Protein AF-A0A843BVT4-F1 (afdb_monomer)

Mean predicted aligned error: 7.79 Å

Foldseek 3Di:
DDDPDDPQKKKKKKFKFQFAQLAFFDWAWFDDPPWIKIKGKDKFFFDPPDPPPPPLDDDDQLRLRQPGIIIIIMIIGRDDDDQPDFADDPDPPDGGQGVVLVVSLVRQQLLSLLSCLLVVSLQHDRDDSVRRQFMFMFMDNPPDTHGDDGRDPPPVPPRPTPRPPPTSDDPPVSVVSSRCCRVVVDDGDQLSNLLSPLVNCLVVVVLLSNLLSLLVSLLVLVLLLLQLLCVVVVNDPVVSVVCSVVCDLLHPVPVVQCVSQVVHDDDDPVLVVLSNVSVVVNCCCVPVVDDDDDSVSSVVSSVSSVVSSVVSVVNNVVSVVD

Sequence (322 aa):
MSLIIPNNCHTVFIFNLPFPIPVPDGIYEVKIGIKIAKIAIKRIQRNKTGNIQSNNNFQIKFDKYGKSSYSSVNVRLPWIVNFEEKGRIIQSNTQPNNKAKEQVLRFLNRFIETSRYVTEEFWVEPARYQDLVSYKAFYYDGKNKYPTKLSEIDSKSNEIGIKIDHPFKLSDEKLSQLNNSLKNEIELDPSKIFLMNSKNACLQEDFRLAIIQSVIALEIILYQFIKCQGEKLKIPAKTLNSSIKEIGLTGNILPLLKMLTIDQEQIDIEIIRDCKGAIKIRNKIIHQGFRDIHSTDTENRIIAIEQMINYLMRFILNTQKV

Solvent-accessible surface area (backbone atoms only — not comparable to full-atom values): 18183 Å² total; per-residue (Å²): 135,85,82,87,73,65,94,72,31,22,26,37,39,36,37,51,41,62,27,51,68,89,52,52,65,46,76,44,55,39,37,58,90,94,45,61,33,40,39,35,42,38,70,35,31,50,54,69,90,59,96,62,82,69,66,95,76,80,74,66,82,77,43,61,74,22,80,51,27,22,21,40,38,38,42,37,34,77,48,77,66,58,76,83,40,74,37,63,63,91,47,99,90,48,80,54,39,49,33,44,58,54,53,52,41,55,55,50,28,54,48,48,54,47,41,30,67,63,66,64,50,41,60,67,71,69,73,50,78,77,53,60,62,41,38,44,35,28,38,34,61,87,86,55,77,46,82,74,46,77,40,71,66,81,68,81,67,80,71,67,45,53,81,56,89,71,72,48,82,68,55,72,67,50,50,50,50,42,50,50,35,29,57,66,54,55,85,73,63,63,37,62,50,26,41,29,49,12,53,30,25,45,76,68,68,36,46,67,57,13,42,43,28,30,44,51,17,43,51,52,49,51,51,51,34,52,50,54,54,35,51,78,70,67,50,56,67,69,58,52,55,49,50,58,64,70,47,43,86,86,37,70,57,64,64,53,49,51,67,79,39,70,95,48,90,76,78,59,67,65,40,52,49,36,37,49,50,39,47,54,47,36,50,36,34,74,78,66,66,54,75,95,67,60,66,68,62,44,53,53,27,48,51,26,34,51,52,49,44,58,57,46,45,56,63,48,58,64,58,79,78,113

Structure (mmCIF, N/CA/C/O backbone):
data_AF-A0A843BVT4-F1
#
_entry.id   AF-A0A843BVT4-F1
#
loop_
_atom_site.group_PDB
_atom_site.id
_atom_site.type_symbol
_atom_site.label_atom_id
_atom_site.label_alt_id
_atom_site.label_comp_id
_atom_site.label_asym_id
_atom_site.label_entity_id
_atom_site.label_seq_id
_atom_site.pdbx_PDB_ins_code
_atom_site.Cartn_x
_atom_site.Cartn_y
_atom_site.Cartn_z
_atom_site.occupancy
_atom_site.B_iso_or_equiv
_atom_site.auth_seq_id
_atom_site.auth_comp_id
_atom_site.auth_asym_id
_atom_site.auth_atom_id
_atom_site.pdbx_PDB_model_num
ATOM 1 N N . MET A 1 1 ? 8.307 5.027 -41.879 1.00 46.97 1 MET A N 1
ATOM 2 C CA . MET A 1 1 ? 8.494 3.563 -41.980 1.00 46.97 1 MET A CA 1
ATOM 3 C C . MET A 1 1 ? 7.697 2.900 -40.873 1.00 46.97 1 MET A C 1
ATOM 5 O O . MET A 1 1 ? 7.971 3.162 -39.710 1.00 46.97 1 MET A O 1
ATOM 9 N N . SER A 1 2 ? 6.688 2.105 -41.212 1.00 53.69 2 SER A N 1
ATOM 10 C CA . SER A 1 2 ? 5.968 1.260 -40.255 1.00 53.69 2 SER A CA 1
ATOM 11 C C . SER A 1 2 ? 6.837 0.049 -39.906 1.00 53.69 2 SER A C 1
ATOM 13 O O . SER A 1 2 ? 7.138 -0.761 -40.781 1.00 53.69 2 SER A O 1
ATOM 15 N N . LEU A 1 3 ? 7.273 -0.057 -38.649 1.00 62.50 3 LEU A N 1
ATOM 16 C CA . LEU A 1 3 ? 7.949 -1.250 -38.136 1.00 62.50 3 LEU A CA 1
ATOM 17 C C . LEU A 1 3 ? 6.972 -2.432 -38.196 1.00 62.50 3 LEU A C 1
ATOM 19 O O . LEU A 1 3 ? 5.935 -2.410 -37.535 1.00 62.50 3 LEU A O 1
ATOM 23 N N . ILE A 1 4 ? 7.294 -3.451 -38.994 1.00 70.31 4 ILE A N 1
ATOM 24 C CA . ILE A 1 4 ? 6.569 -4.725 -38.989 1.00 70.31 4 ILE A CA 1
ATOM 25 C C . ILE A 1 4 ? 7.030 -5.485 -37.744 1.00 70.31 4 ILE A C 1
ATOM 27 O O . ILE A 1 4 ? 8.177 -5.923 -37.672 1.00 70.31 4 ILE A O 1
ATOM 31 N N . ILE A 1 5 ? 6.156 -5.591 -36.743 1.00 70.69 5 ILE A N 1
ATOM 32 C CA . ILE A 1 5 ? 6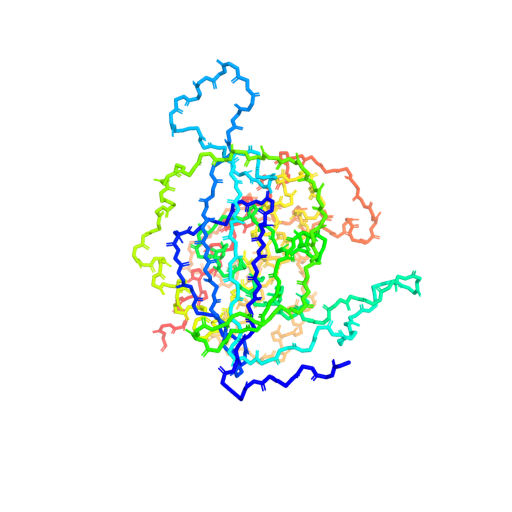.449 -6.279 -35.482 1.00 70.69 5 ILE A CA 1
ATOM 33 C C . ILE A 1 5 ? 5.908 -7.715 -35.578 1.00 70.69 5 ILE A C 1
ATOM 35 O O . ILE A 1 5 ? 4.723 -7.882 -35.866 1.00 70.69 5 ILE A O 1
ATOM 39 N N . PRO A 1 6 ? 6.730 -8.753 -35.339 1.00 75.12 6 PRO A N 1
ATOM 40 C CA . PRO A 1 6 ? 6.269 -10.140 -35.304 1.00 75.12 6 PRO A CA 1
ATOM 41 C C . PRO A 1 6 ? 5.139 -10.388 -34.287 1.00 75.12 6 PRO A C 1
ATOM 43 O O . PRO A 1 6 ? 5.142 -9.833 -33.188 1.00 75.12 6 PRO A O 1
ATOM 46 N N . ASN A 1 7 ? 4.222 -11.310 -34.603 1.00 71.75 7 ASN A N 1
ATOM 47 C CA . ASN A 1 7 ? 3.055 -11.629 -33.760 1.00 71.75 7 ASN A CA 1
ATOM 48 C C . ASN A 1 7 ? 3.403 -12.188 -32.361 1.00 71.75 7 ASN A C 1
ATOM 50 O O . ASN A 1 7 ? 2.568 -12.128 -31.465 1.00 71.75 7 ASN A O 1
ATOM 54 N N . ASN A 1 8 ? 4.628 -12.688 -32.151 1.00 83.00 8 ASN A N 1
ATOM 55 C CA . ASN A 1 8 ? 5.094 -13.246 -30.870 1.00 83.00 8 ASN A CA 1
ATOM 56 C C . ASN A 1 8 ? 5.937 -12.259 -30.040 1.00 83.00 8 ASN A C 1
ATOM 58 O O . ASN A 1 8 ? 6.649 -12.661 -29.115 1.00 83.00 8 ASN A O 1
ATOM 62 N N . CYS A 1 9 ? 5.901 -10.968 -30.371 1.00 88.69 9 CYS A N 1
ATOM 63 C CA . CYS A 1 9 ? 6.634 -9.962 -29.619 1.00 88.69 9 CYS A CA 1
ATOM 64 C C . CYS A 1 9 ? 5.956 -9.598 -28.297 1.00 88.69 9 CYS A C 1
ATOM 66 O O . CYS A 1 9 ? 4.740 -9.450 -28.200 1.00 88.69 9 CYS A O 1
ATOM 68 N N . HIS A 1 10 ? 6.785 -9.339 -27.291 1.00 92.56 10 HIS A N 1
ATOM 69 C CA . HIS A 1 10 ? 6.376 -8.747 -26.027 1.00 92.56 10 HIS A CA 1
ATOM 70 C C . HIS A 1 10 ? 7.102 -7.423 -25.791 1.00 92.56 10 HIS A C 1
ATOM 72 O O . HIS A 1 10 ? 8.187 -7.181 -26.325 1.00 92.56 10 HIS A O 1
ATOM 78 N N . THR A 1 11 ? 6.496 -6.544 -25.000 1.00 94.44 11 THR A N 1
ATOM 79 C CA . THR A 1 11 ? 7.058 -5.224 -24.701 1.00 94.44 11 THR A CA 1
ATOM 80 C C . THR A 1 11 ? 7.932 -5.301 -23.458 1.00 94.44 11 THR A C 1
ATOM 82 O O . THR A 1 11 ? 7.514 -5.850 -22.439 1.00 94.44 11 THR A O 1
ATOM 85 N N . VAL A 1 12 ? 9.134 -4.732 -23.519 1.00 94.75 12 VAL A N 1
ATOM 86 C CA . VAL A 1 12 ? 10.082 -4.707 -22.402 1.00 94.75 12 VAL A CA 1
ATOM 87 C C . VAL A 1 12 ? 10.401 -3.267 -22.029 1.00 94.75 12 VAL A C 1
ATOM 89 O O . VAL A 1 12 ? 10.718 -2.461 -22.899 1.00 94.75 12 VAL A O 1
ATOM 92 N N . PHE A 1 13 ? 10.352 -2.966 -20.732 1.00 95.00 13 PHE A N 1
ATOM 93 C CA . PHE A 1 13 ? 10.800 -1.707 -20.143 1.00 95.00 13 PHE A CA 1
ATOM 94 C C . PHE A 1 13 ? 11.920 -1.971 -19.150 1.00 95.00 13 PHE A C 1
ATOM 96 O O . PHE A 1 13 ? 11.792 -2.844 -18.296 1.00 95.00 13 PHE A O 1
ATOM 103 N N . ILE A 1 14 ? 12.996 -1.197 -19.242 1.00 94.62 14 ILE A N 1
ATOM 104 C CA . ILE A 1 14 ? 14.124 -1.245 -18.313 1.00 94.62 14 ILE A CA 1
ATOM 105 C C . ILE A 1 14 ? 14.366 0.161 -17.783 1.00 94.62 14 ILE A C 1
ATOM 107 O O . ILE A 1 14 ? 14.545 1.089 -18.571 1.00 94.62 14 ILE A O 1
ATOM 111 N N . PHE A 1 15 ? 14.369 0.318 -16.465 1.00 94.06 15 PHE A N 1
ATOM 112 C CA . PHE A 1 15 ? 14.601 1.594 -15.792 1.00 94.06 15 PHE A CA 1
ATOM 113 C C . PHE A 1 15 ? 15.104 1.363 -14.369 1.00 94.06 15 PHE A C 1
ATOM 115 O O . PHE A 1 15 ? 15.050 0.249 -13.847 1.00 94.06 15 PHE A O 1
ATOM 122 N N . ASN A 1 16 ? 15.584 2.430 -13.742 1.00 92.88 16 ASN A N 1
ATOM 123 C CA . ASN A 1 16 ? 15.966 2.419 -12.339 1.00 92.88 16 ASN A CA 1
ATOM 124 C C . ASN A 1 16 ? 14.949 3.238 -11.548 1.00 92.88 16 ASN A C 1
ATOM 126 O O . ASN A 1 16 ? 14.593 4.341 -11.955 1.00 92.88 16 ASN A O 1
ATOM 130 N N . LEU A 1 17 ? 14.489 2.701 -10.423 1.00 92.44 17 LEU A N 1
ATOM 131 C CA . LEU A 1 17 ? 13.760 3.472 -9.426 1.00 92.44 17 LEU A CA 1
ATOM 132 C C . LEU A 1 17 ? 14.758 4.124 -8.480 1.00 92.44 17 LEU A C 1
ATOM 134 O O . LEU A 1 17 ? 15.725 3.462 -8.104 1.00 92.44 17 LEU A O 1
ATOM 138 N N . PRO A 1 18 ? 14.511 5.362 -8.027 1.00 89.56 18 PRO A N 1
ATOM 139 C CA . PRO A 1 18 ? 15.427 6.083 -7.150 1.00 89.56 18 PRO A CA 1
ATOM 140 C C . PRO A 1 18 ? 15.438 5.546 -5.713 1.00 89.56 18 PRO A C 1
ATOM 142 O O . PRO A 1 18 ? 16.051 6.157 -4.853 1.00 89.56 18 PRO A O 1
ATOM 145 N N . PHE A 1 19 ? 14.766 4.427 -5.437 1.00 90.31 19 PHE A N 1
ATOM 146 C CA . PHE A 1 19 ? 14.668 3.816 -4.118 1.00 90.31 19 PHE A CA 1
ATOM 147 C C . PHE A 1 19 ? 14.730 2.282 -4.199 1.00 90.31 19 PHE A C 1
ATOM 149 O O . PHE A 1 19 ? 14.407 1.690 -5.241 1.00 90.31 19 PHE A O 1
ATOM 156 N N . PRO A 1 20 ? 15.164 1.608 -3.122 1.00 91.62 20 PRO A N 1
ATOM 157 C CA . PRO A 1 20 ? 15.198 0.158 -3.057 1.00 91.62 20 PRO A CA 1
ATOM 158 C C . PRO A 1 20 ? 13.800 -0.395 -2.747 1.00 91.62 20 PRO A C 1
ATOM 160 O O . PRO A 1 20 ? 13.132 0.076 -1.831 1.00 91.62 20 PRO A O 1
ATOM 163 N N . ILE A 1 21 ? 13.360 -1.415 -3.483 1.00 92.94 21 ILE A N 1
ATOM 164 C CA . ILE A 1 21 ? 12.159 -2.182 -3.145 1.00 92.94 21 ILE A CA 1
ATOM 165 C C . ILE A 1 21 ? 12.585 -3.310 -2.189 1.00 92.94 21 ILE A C 1
ATOM 167 O O . ILE A 1 21 ? 13.536 -4.032 -2.499 1.00 92.94 21 ILE A O 1
ATOM 171 N N . PRO A 1 22 ? 11.929 -3.476 -1.028 1.00 90.25 22 PRO A N 1
ATOM 172 C CA . PRO A 1 22 ? 12.329 -4.416 0.014 1.00 90.25 22 PRO A CA 1
ATOM 173 C C . PRO A 1 22 ? 11.828 -5.826 -0.307 1.00 90.25 22 PRO A C 1
ATOM 175 O O . PRO A 1 22 ? 10.920 -6.354 0.328 1.00 90.25 22 PRO A O 1
ATOM 178 N N . VAL A 1 23 ? 12.396 -6.422 -1.347 1.00 92.81 23 VAL A N 1
ATOM 179 C CA . VAL A 1 23 ? 12.112 -7.784 -1.808 1.00 92.81 23 VAL A CA 1
ATOM 180 C C . VAL A 1 23 ? 13.414 -8.441 -2.255 1.00 92.81 23 VAL A C 1
ATOM 182 O O . VAL A 1 23 ? 14.331 -7.727 -2.671 1.00 92.81 23 VAL A O 1
ATOM 185 N N . PRO A 1 24 ? 13.516 -9.778 -2.195 1.00 92.94 24 PRO A N 1
ATOM 186 C CA . PRO A 1 24 ? 14.640 -10.480 -2.794 1.00 92.94 24 PRO A CA 1
ATOM 187 C C . PRO A 1 24 ? 14.761 -10.172 -4.289 1.00 92.94 24 PRO A C 1
ATOM 189 O O . PRO A 1 24 ? 13.754 -9.993 -4.987 1.00 92.94 24 PRO A O 1
ATOM 192 N N . ASP A 1 25 ? 15.991 -10.167 -4.791 1.00 93.75 25 ASP A N 1
ATOM 193 C CA . ASP A 1 25 ? 16.247 -10.125 -6.225 1.00 93.75 25 ASP A CA 1
ATOM 194 C C . ASP A 1 25 ? 15.573 -11.328 -6.896 1.00 93.75 25 ASP A C 1
ATOM 196 O O . ASP A 1 25 ? 15.663 -12.463 -6.426 1.00 93.75 25 ASP A O 1
ATOM 200 N N . GLY A 1 26 ? 14.864 -11.089 -7.995 1.00 94.69 26 GLY A N 1
ATOM 201 C CA . GLY A 1 26 ? 14.073 -12.147 -8.610 1.00 94.69 26 GLY A CA 1
ATOM 202 C C . GLY A 1 26 ? 13.108 -11.657 -9.672 1.00 94.69 26 GLY A C 1
ATOM 203 O O . GLY A 1 26 ? 13.071 -10.475 -10.017 1.00 94.69 26 GLY A O 1
ATOM 204 N N . ILE A 1 27 ? 12.335 -12.601 -10.207 1.00 97.19 27 ILE A N 1
ATOM 205 C CA . ILE A 1 27 ? 11.297 -12.354 -11.207 1.00 97.19 27 ILE A CA 1
ATOM 206 C C . ILE A 1 27 ? 9.945 -12.682 -10.585 1.00 97.19 27 ILE A C 1
ATOM 208 O O . ILE A 1 27 ? 9.717 -13.805 -10.143 1.00 97.19 27 ILE A O 1
ATOM 212 N N . TYR A 1 28 ? 9.044 -11.710 -10.619 1.00 97.94 28 TYR A N 1
ATOM 213 C CA . TYR A 1 28 ? 7.717 -11.789 -10.032 1.00 97.94 28 TYR A CA 1
ATOM 214 C C . TYR A 1 28 ? 6.651 -11.695 -11.122 1.00 97.94 28 TYR A C 1
ATOM 216 O O . TYR A 1 28 ? 6.734 -10.854 -12.019 1.00 97.94 28 TYR A O 1
ATOM 224 N N . GLU A 1 29 ? 5.644 -12.561 -11.050 1.00 98.12 29 GLU A N 1
ATOM 225 C CA . GLU A 1 29 ? 4.476 -12.517 -11.932 1.00 98.12 29 GLU A CA 1
ATOM 226 C C . GLU A 1 29 ? 3.375 -11.701 -11.264 1.00 98.12 29 GLU A C 1
ATOM 228 O O . GLU A 1 29 ? 2.928 -12.036 -10.170 1.00 98.12 29 GLU A O 1
ATOM 233 N N . VAL A 1 30 ? 2.948 -10.627 -11.923 1.00 98.19 30 VAL A N 1
ATOM 234 C CA . VAL A 1 30 ? 1.959 -9.686 -11.396 1.00 98.19 30 VAL A CA 1
ATOM 235 C C . VAL A 1 30 ? 0.730 -9.716 -12.282 1.00 98.19 30 VAL A C 1
ATOM 237 O O . VAL A 1 30 ? 0.797 -9.353 -13.460 1.00 98.19 30 VAL A O 1
ATOM 240 N N . LYS A 1 31 ? -0.393 -10.143 -11.711 1.00 97.94 31 LYS A N 1
ATOM 241 C CA . LYS A 1 31 ? -1.689 -10.185 -12.378 1.00 97.94 31 LYS A CA 1
ATOM 242 C C . LYS A 1 31 ? -2.497 -8.930 -12.058 1.00 97.94 31 LYS A C 1
ATOM 244 O O . LYS A 1 31 ? -2.537 -8.492 -10.910 1.00 97.94 31 LYS A O 1
ATOM 249 N N . ILE A 1 32 ? -3.121 -8.362 -13.088 1.00 97.19 32 ILE A N 1
ATOM 250 C CA . ILE A 1 32 ? -4.146 -7.323 -12.971 1.00 97.19 32 ILE A CA 1
ATOM 251 C C . ILE A 1 32 ? -5.266 -7.641 -13.965 1.00 97.19 32 ILE A C 1
ATOM 253 O O . ILE A 1 32 ? -5.087 -7.517 -15.185 1.00 97.19 32 ILE A O 1
ATOM 257 N N . GLY A 1 33 ? -6.423 -8.057 -13.456 1.00 95.81 33 GLY A N 1
ATOM 258 C CA . GLY A 1 33 ? -7.511 -8.604 -14.258 1.00 95.81 33 GLY A CA 1
ATOM 259 C C . GLY A 1 33 ? -7.048 -9.814 -15.076 1.00 95.81 33 GLY A C 1
ATOM 260 O O . GLY A 1 33 ? -6.486 -10.771 -14.549 1.00 95.81 33 GLY A O 1
ATOM 261 N N . ILE A 1 34 ? -7.250 -9.770 -16.394 1.00 96.06 34 ILE A N 1
ATOM 262 C CA . ILE A 1 34 ? -6.838 -10.851 -17.310 1.00 96.06 34 ILE A CA 1
ATOM 263 C C . ILE A 1 34 ? -5.370 -10.763 -17.758 1.00 96.06 34 ILE A C 1
ATOM 265 O O . ILE A 1 34 ? -4.897 -11.622 -18.497 1.00 96.06 34 ILE A O 1
ATOM 269 N N . LYS A 1 35 ? -4.650 -9.704 -17.376 1.00 96.81 35 LYS A N 1
ATOM 270 C CA . LYS A 1 35 ? -3.299 -9.424 -17.870 1.00 96.81 35 LYS A CA 1
ATOM 271 C C . LYS A 1 35 ? -2.251 -9.801 -16.829 1.00 96.81 35 LYS A C 1
ATOM 273 O O . LYS A 1 35 ? -2.400 -9.474 -15.655 1.00 96.81 35 LYS A O 1
ATOM 278 N N . ILE A 1 36 ? -1.167 -10.428 -17.279 1.00 97.50 36 ILE A N 1
ATOM 279 C CA . ILE A 1 36 ? -0.044 -10.843 -16.429 1.00 97.50 36 ILE A CA 1
ATOM 280 C C . ILE A 1 36 ? 1.237 -10.205 -16.958 1.00 97.50 36 ILE A C 1
ATOM 282 O O . ILE A 1 36 ? 1.560 -10.360 -18.132 1.00 97.50 36 ILE A O 1
ATOM 286 N N . ALA A 1 37 ? 1.972 -9.505 -16.099 1.00 97.88 37 ALA A N 1
ATOM 287 C CA . ALA A 1 37 ? 3.297 -8.968 -16.392 1.00 97.88 37 ALA A CA 1
ATOM 288 C C . ALA A 1 37 ? 4.369 -9.724 -15.598 1.00 97.88 37 ALA A C 1
ATOM 290 O O . ALA A 1 37 ? 4.102 -10.215 -14.502 1.00 97.88 37 ALA A O 1
ATOM 291 N N . LYS A 1 38 ? 5.597 -9.780 -16.124 1.00 98.19 38 LYS A N 1
ATOM 292 C CA . LYS A 1 38 ? 6.770 -10.254 -15.373 1.00 98.19 38 LYS A CA 1
ATOM 293 C C . LYS A 1 38 ? 7.632 -9.066 -14.986 1.00 98.19 38 LYS A C 1
ATOM 295 O O . LYS A 1 38 ? 8.036 -8.303 -15.858 1.00 98.19 38 LYS A O 1
ATOM 300 N N . ILE A 1 39 ? 7.922 -8.918 -13.702 1.00 98.31 39 ILE A N 1
ATOM 301 C CA . ILE A 1 39 ? 8.758 -7.846 -13.167 1.00 98.31 39 ILE A CA 1
ATOM 302 C C . ILE A 1 39 ? 10.008 -8.482 -12.578 1.00 98.31 39 ILE A C 1
ATOM 304 O O . ILE A 1 39 ? 9.924 -9.211 -11.596 1.00 98.31 39 ILE A O 1
ATOM 308 N N . ALA A 1 40 ? 11.163 -8.219 -13.183 1.00 97.62 40 ALA A N 1
ATOM 309 C CA . ALA A 1 40 ? 12.443 -8.549 -12.581 1.00 97.62 40 ALA A CA 1
ATOM 310 C C . ALA A 1 40 ? 12.949 -7.352 -11.776 1.00 97.62 40 ALA A C 1
ATOM 312 O O . ALA A 1 40 ? 13.011 -6.238 -12.304 1.00 97.62 40 ALA A O 1
ATOM 313 N N . ILE A 1 41 ? 13.314 -7.595 -10.522 1.00 95.44 41 ILE A N 1
ATOM 314 C CA . ILE A 1 41 ? 13.869 -6.599 -9.609 1.00 95.44 41 ILE A CA 1
ATOM 315 C C . ILE A 1 41 ? 15.286 -7.007 -9.249 1.00 95.44 41 ILE A C 1
ATOM 317 O O . ILE A 1 41 ? 15.553 -8.177 -8.971 1.00 95.44 41 ILE A O 1
ATOM 321 N N . LYS A 1 42 ? 16.177 -6.018 -9.252 1.00 92.62 42 LYS A N 1
ATOM 322 C CA . LYS A 1 42 ? 17.531 -6.146 -8.739 1.00 92.62 42 LYS A CA 1
ATOM 323 C C . LYS A 1 42 ? 17.891 -4.936 -7.893 1.00 92.62 42 LYS A C 1
ATOM 325 O O . LYS A 1 42 ? 17.862 -3.813 -8.400 1.00 92.62 42 LYS A O 1
ATOM 330 N N . ARG A 1 43 ? 18.268 -5.145 -6.636 1.00 89.19 43 ARG A N 1
ATOM 331 C CA . ARG A 1 43 ? 18.782 -4.075 -5.778 1.00 89.19 43 ARG A CA 1
ATOM 332 C C . ARG A 1 43 ? 20.246 -3.785 -6.114 1.00 89.19 43 ARG A C 1
ATOM 334 O O . ARG A 1 43 ? 21.044 -4.691 -6.335 1.00 89.19 43 ARG A O 1
ATOM 341 N N . ILE A 1 44 ? 20.610 -2.507 -6.170 1.00 87.06 44 ILE A N 1
ATOM 342 C CA . ILE A 1 44 ? 21.979 -2.056 -6.446 1.00 87.06 44 ILE A CA 1
ATOM 343 C C . ILE A 1 44 ? 22.402 -1.090 -5.345 1.00 87.06 44 ILE A C 1
ATOM 345 O O . ILE A 1 44 ? 21.685 -0.134 -5.052 1.00 87.06 44 ILE A O 1
ATOM 349 N N . GLN A 1 45 ? 23.558 -1.335 -4.727 1.00 83.69 45 GLN A N 1
ATOM 350 C CA . GLN A 1 45 ? 24.144 -0.403 -3.767 1.00 83.69 45 GLN A CA 1
ATOM 351 C C . GLN A 1 45 ? 24.881 0.724 -4.496 1.00 83.69 45 GLN A C 1
ATOM 353 O O . GLN A 1 45 ? 25.549 0.511 -5.510 1.00 83.69 45 GLN A O 1
ATOM 358 N N . ARG A 1 46 ? 24.735 1.948 -3.991 1.00 79.81 46 ARG A N 1
ATOM 359 C CA . ARG A 1 46 ? 25.480 3.108 -4.477 1.00 79.81 46 ARG A CA 1
ATOM 360 C C . ARG A 1 46 ? 26.864 3.108 -3.844 1.00 79.81 46 ARG A C 1
ATOM 362 O O . ARG A 1 46 ? 26.992 2.922 -2.635 1.00 79.81 46 ARG A O 1
ATOM 369 N N . ASN A 1 47 ? 27.891 3.400 -4.634 1.00 68.25 47 ASN A N 1
ATOM 370 C CA . ASN A 1 47 ? 29.190 3.730 -4.063 1.00 68.25 47 ASN A CA 1
ATOM 371 C C . ASN A 1 47 ? 29.097 5.093 -3.387 1.00 68.25 47 ASN A C 1
ATOM 373 O O . ASN A 1 47 ? 28.613 6.051 -3.992 1.00 68.25 47 ASN A O 1
ATOM 377 N N . LYS A 1 48 ? 29.614 5.215 -2.163 1.00 57.94 48 LYS A N 1
ATOM 378 C CA . LYS A 1 48 ? 29.932 6.541 -1.636 1.00 57.94 48 LYS A CA 1
ATOM 379 C C . LYS A 1 48 ? 31.114 7.086 -2.440 1.00 57.94 48 LYS A C 1
ATOM 381 O O . LYS A 1 48 ? 32.218 6.562 -2.354 1.00 57.94 48 LYS A O 1
ATOM 386 N N . THR A 1 49 ? 30.894 8.135 -3.226 1.00 46.03 49 THR A N 1
ATOM 387 C CA . THR A 1 49 ? 31.976 8.992 -3.724 1.00 46.03 49 THR A CA 1
ATOM 388 C C . THR A 1 49 ? 32.589 9.728 -2.532 1.00 46.03 49 THR A C 1
ATOM 390 O O . THR A 1 49 ? 31.997 10.670 -2.012 1.00 46.03 49 THR A O 1
ATOM 393 N N . GLY A 1 50 ? 33.742 9.250 -2.061 1.00 50.69 50 GLY A N 1
ATOM 394 C CA . GLY A 1 50 ? 34.524 9.823 -0.960 1.00 50.69 50 GLY A CA 1
ATOM 395 C C . GLY A 1 50 ? 35.353 8.754 -0.237 1.00 50.69 50 GLY A C 1
ATOM 396 O O . GLY A 1 50 ? 34.960 7.593 -0.220 1.00 50.69 50 GLY A O 1
ATOM 397 N N . ASN A 1 51 ? 36.478 9.142 0.380 1.00 44.94 51 ASN A N 1
ATOM 398 C CA . ASN A 1 51 ? 37.475 8.280 1.058 1.00 44.94 51 ASN A CA 1
ATOM 399 C C . ASN A 1 51 ? 36.958 7.429 2.241 1.00 44.94 51 ASN A C 1
ATOM 401 O O . ASN A 1 51 ? 37.744 6.862 2.995 1.00 44.94 51 ASN A O 1
ATOM 405 N N . ILE A 1 52 ? 35.646 7.314 2.428 1.00 48.53 52 ILE A N 1
ATOM 406 C CA . ILE A 1 52 ? 35.059 6.413 3.410 1.00 48.53 52 ILE A CA 1
ATOM 407 C C . ILE A 1 52 ? 34.832 5.086 2.691 1.00 48.53 52 ILE A C 1
ATOM 409 O O . ILE A 1 52 ? 33.777 4.873 2.093 1.00 48.53 52 ILE A O 1
ATOM 413 N N . GLN A 1 53 ? 35.829 4.199 2.756 1.00 46.06 53 GLN A N 1
ATOM 414 C CA . GLN A 1 53 ? 35.613 2.768 2.552 1.00 46.06 53 GLN A CA 1
ATOM 415 C C . GLN A 1 53 ? 34.557 2.336 3.571 1.00 46.06 53 GLN A C 1
ATOM 417 O O . GLN A 1 53 ? 34.845 2.111 4.745 1.00 46.06 53 GLN A O 1
ATOM 422 N N . SER A 1 54 ? 33.292 2.326 3.156 1.00 47.38 54 SER A N 1
ATOM 423 C CA . SER A 1 54 ? 32.232 1.797 3.993 1.00 47.38 54 SER A CA 1
ATOM 424 C C . SER A 1 54 ? 32.500 0.311 4.143 1.00 47.38 54 SER A C 1
ATOM 426 O O . SER A 1 54 ? 32.426 -0.421 3.157 1.00 47.38 54 SER A O 1
ATOM 428 N N . ASN A 1 55 ? 32.784 -0.130 5.368 1.00 49.59 55 ASN A N 1
ATOM 429 C CA . ASN A 1 55 ? 32.626 -1.529 5.746 1.00 49.59 55 ASN A CA 1
ATOM 430 C C . ASN A 1 55 ? 31.315 -2.046 5.132 1.00 49.59 55 ASN A C 1
ATOM 432 O O . ASN A 1 55 ? 30.287 -1.375 5.250 1.00 49.59 55 ASN A O 1
ATOM 436 N N . ASN A 1 56 ? 31.376 -3.199 4.460 1.00 53.75 56 ASN A N 1
ATOM 437 C CA . ASN A 1 56 ? 30.388 -3.721 3.501 1.00 53.75 56 ASN A CA 1
ATOM 438 C C . ASN A 1 56 ? 28.925 -3.864 3.992 1.00 53.75 56 ASN A C 1
ATOM 440 O O . ASN A 1 56 ? 28.096 -4.352 3.246 1.00 53.75 56 ASN A O 1
ATOM 444 N N . ASN A 1 57 ? 28.548 -3.416 5.192 1.00 57.97 57 ASN A N 1
ATOM 445 C CA . ASN A 1 57 ? 27.231 -3.657 5.792 1.00 57.97 57 ASN A CA 1
ATOM 446 C C . ASN A 1 57 ? 26.477 -2.378 6.212 1.00 57.97 57 ASN A C 1
ATOM 448 O O . ASN A 1 57 ? 25.686 -2.412 7.155 1.00 57.97 57 ASN A O 1
ATOM 452 N N . PHE A 1 58 ? 26.698 -1.230 5.564 1.00 60.12 58 PHE A N 1
ATOM 453 C CA . PHE A 1 58 ? 25.927 -0.024 5.895 1.00 60.12 58 PHE A CA 1
ATOM 454 C C . PHE A 1 58 ? 24.555 -0.024 5.202 1.00 60.12 58 PHE A C 1
ATOM 456 O O . PHE A 1 58 ? 24.436 0.348 4.036 1.00 60.12 58 PHE A O 1
ATOM 463 N N . GLN A 1 59 ? 23.504 -0.406 5.934 1.00 65.31 59 GLN A N 1
ATOM 464 C CA . GLN A 1 59 ? 22.116 -0.263 5.491 1.00 65.31 59 GLN A CA 1
ATOM 465 C C . GLN A 1 59 ? 21.471 0.945 6.176 1.00 65.31 59 GLN A C 1
ATOM 467 O O . GLN A 1 59 ? 21.328 0.976 7.398 1.00 65.31 59 GLN A O 1
ATOM 472 N N . ILE A 1 60 ? 21.047 1.939 5.390 1.00 70.94 60 ILE A N 1
ATOM 473 C CA . ILE A 1 60 ? 20.214 3.029 5.908 1.00 70.94 60 ILE A CA 1
ATOM 474 C C . ILE A 1 60 ? 18.825 2.457 6.195 1.00 70.94 60 ILE A C 1
ATOM 476 O O . ILE A 1 60 ? 18.169 1.917 5.299 1.00 70.94 60 ILE A O 1
ATOM 480 N N . LYS A 1 61 ? 18.373 2.574 7.447 1.00 74.88 61 LYS A N 1
ATOM 481 C CA . LYS A 1 61 ? 16.985 2.277 7.810 1.00 74.88 61 LYS A CA 1
ATOM 482 C C . LYS A 1 61 ? 16.083 3.265 7.070 1.00 74.88 61 LYS A C 1
ATOM 484 O O . LYS A 1 61 ? 16.312 4.467 7.153 1.00 74.88 61 LYS A O 1
ATOM 489 N N . PHE A 1 62 ? 15.080 2.756 6.357 1.00 80.81 62 PHE A N 1
ATOM 490 C CA . PHE A 1 62 ? 14.140 3.569 5.578 1.00 80.81 62 PHE A CA 1
ATOM 491 C C . PHE A 1 62 ? 14.821 4.412 4.484 1.00 80.81 62 PHE A C 1
ATOM 493 O O . PHE A 1 62 ? 14.708 5.638 4.452 1.00 80.81 62 PHE A O 1
ATOM 500 N N . ASP A 1 63 ? 15.536 3.756 3.564 1.00 82.94 63 ASP A N 1
ATOM 501 C CA . ASP A 1 63 ? 16.235 4.412 2.447 1.00 82.94 63 ASP A CA 1
ATOM 502 C C . ASP A 1 63 ? 15.282 4.897 1.333 1.00 82.94 63 ASP A C 1
ATOM 504 O O . ASP A 1 63 ? 15.403 4.534 0.164 1.00 82.94 63 ASP A O 1
ATOM 508 N N . LYS A 1 64 ? 14.308 5.732 1.701 1.00 83.38 64 LYS A N 1
ATOM 509 C CA . LYS A 1 64 ? 13.234 6.223 0.827 1.00 83.38 64 LYS A CA 1
ATOM 510 C C . LYS A 1 64 ? 13.737 6.969 -0.407 1.00 83.38 64 LYS A C 1
ATOM 512 O O . LYS A 1 64 ? 13.106 6.917 -1.454 1.00 83.38 64 LYS A O 1
ATOM 517 N N . TYR A 1 65 ? 14.853 7.679 -0.277 1.00 85.62 65 TYR A N 1
ATOM 518 C CA . TYR A 1 65 ? 15.450 8.471 -1.356 1.00 85.62 65 TYR A CA 1
ATOM 519 C C . TYR A 1 65 ? 16.587 7.731 -2.071 1.00 85.62 65 TYR A C 1
ATOM 521 O O . TYR A 1 65 ? 17.331 8.349 -2.830 1.00 85.62 65 TYR A O 1
ATOM 529 N N . GLY A 1 66 ? 16.772 6.443 -1.758 1.00 83.75 66 GLY A N 1
ATOM 530 C CA . GLY A 1 66 ? 17.817 5.592 -2.312 1.00 83.75 66 GLY A CA 1
ATOM 531 C C . GLY A 1 66 ? 19.223 6.161 -2.193 1.00 83.75 66 GLY A C 1
ATOM 532 O O . GLY A 1 66 ? 20.021 6.020 -3.116 1.00 83.75 66 GLY A O 1
ATOM 533 N N . LYS A 1 67 ? 19.536 6.802 -1.061 1.00 84.94 67 LYS A N 1
ATOM 534 C CA . LYS A 1 67 ? 20.863 7.348 -0.748 1.00 84.94 67 LYS A CA 1
ATOM 535 C C . LYS A 1 67 ? 21.918 6.247 -0.679 1.00 84.94 67 LYS A C 1
ATOM 537 O O . LYS A 1 67 ? 23.064 6.488 -1.048 1.00 84.94 67 LYS A O 1
ATOM 542 N N . SER A 1 68 ? 21.548 5.057 -0.201 1.00 82.56 68 SER A N 1
ATOM 543 C CA . SER A 1 68 ? 22.453 3.904 -0.108 1.00 82.56 68 SER A CA 1
ATOM 544 C C . SER A 1 68 ? 22.239 2.882 -1.217 1.00 82.56 68 SER A C 1
ATOM 546 O O . SER A 1 68 ? 23.186 2.219 -1.631 1.00 82.56 68 SER A O 1
ATOM 548 N N . SER A 1 69 ? 21.013 2.735 -1.718 1.00 87.00 69 SER A N 1
ATOM 549 C CA . SER A 1 69 ? 20.696 1.730 -2.731 1.00 87.00 69 SER A CA 1
ATOM 550 C C . SER A 1 69 ? 19.478 2.105 -3.563 1.00 87.00 69 SER A C 1
ATOM 552 O O . SER A 1 69 ? 18.623 2.860 -3.122 1.00 87.00 69 SER A O 1
ATOM 554 N N . TYR A 1 70 ? 19.382 1.549 -4.763 1.00 90.25 70 TYR A N 1
ATOM 555 C CA . TYR A 1 70 ? 18.275 1.772 -5.688 1.00 90.25 70 TYR A CA 1
ATOM 556 C C . TYR A 1 70 ? 17.827 0.449 -6.323 1.00 90.25 70 TYR A C 1
ATOM 558 O O . TYR A 1 70 ? 18.491 -0.578 -6.151 1.00 90.25 70 TYR A O 1
ATOM 566 N N . SER A 1 71 ? 16.700 0.449 -7.041 1.00 92.62 71 SER A N 1
ATOM 567 C CA . SER A 1 71 ? 16.197 -0.757 -7.722 1.00 9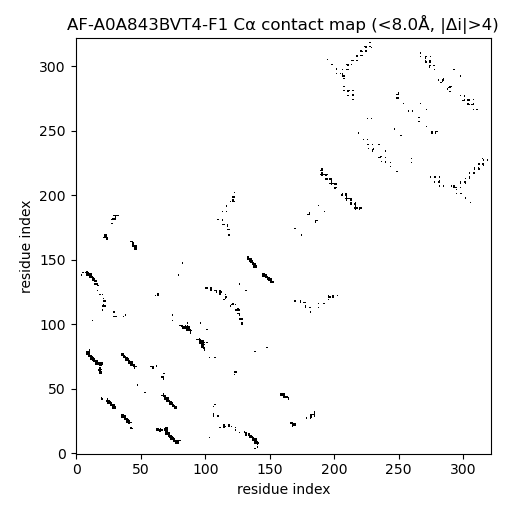2.62 71 SER A CA 1
ATOM 568 C C . SER A 1 71 ? 16.343 -0.637 -9.228 1.00 92.62 71 SER A C 1
ATOM 570 O O . SER A 1 71 ? 15.804 0.291 -9.824 1.00 92.62 71 SER A O 1
ATOM 572 N N . SER A 1 72 ? 17.001 -1.603 -9.860 1.00 94.31 72 SER A N 1
ATOM 573 C CA . SER A 1 72 ? 16.908 -1.811 -11.301 1.00 94.31 72 SER A CA 1
ATOM 574 C C . SER A 1 72 ? 15.710 -2.703 -11.605 1.00 94.31 72 SER A C 1
ATOM 576 O O . SER A 1 72 ? 15.554 -3.777 -11.019 1.00 94.31 72 SER A O 1
ATOM 578 N N . VAL A 1 73 ? 14.846 -2.238 -12.502 1.00 96.56 73 VAL A N 1
ATOM 579 C CA . VAL A 1 73 ? 13.550 -2.847 -12.796 1.00 96.56 73 VAL A CA 1
ATOM 580 C C . VAL A 1 73 ? 13.475 -3.197 -14.275 1.00 96.56 73 VAL A C 1
ATOM 582 O O . VAL A 1 73 ? 13.739 -2.364 -15.143 1.00 96.56 73 VAL A O 1
ATOM 585 N N . ASN A 1 74 ? 13.074 -4.434 -14.568 1.00 97.12 74 ASN A N 1
ATOM 586 C CA . ASN A 1 74 ? 12.751 -4.897 -15.913 1.00 97.12 74 ASN A CA 1
ATOM 587 C C . ASN A 1 74 ? 11.310 -5.412 -15.943 1.00 97.12 74 ASN A C 1
ATOM 589 O O . ASN A 1 74 ? 11.010 -6.449 -15.355 1.00 97.12 74 ASN A O 1
ATOM 593 N N . VAL A 1 75 ? 10.423 -4.694 -16.630 1.00 97.50 75 VAL A N 1
ATOM 594 C CA . VAL A 1 75 ? 9.016 -5.076 -16.790 1.00 97.50 75 VAL A CA 1
ATOM 595 C C . VAL A 1 75 ? 8.806 -5.657 -18.182 1.00 97.50 75 VAL A C 1
ATOM 597 O O . VAL A 1 75 ? 9.052 -4.985 -19.182 1.00 97.50 75 VAL A O 1
ATOM 600 N N . ARG A 1 76 ? 8.314 -6.895 -18.247 1.00 97.25 76 ARG A N 1
ATOM 601 C CA . ARG A 1 76 ? 7.955 -7.598 -19.484 1.00 97.25 76 ARG A CA 1
ATOM 602 C C . ARG A 1 76 ? 6.446 -7.775 -19.554 1.00 97.25 76 ARG A C 1
ATOM 604 O O . ARG A 1 76 ? 5.849 -8.441 -18.707 1.00 97.25 76 ARG A O 1
ATOM 611 N N . LEU A 1 77 ? 5.845 -7.193 -20.582 1.00 96.31 77 LEU A N 1
ATOM 612 C CA . LEU A 1 77 ? 4.423 -7.286 -20.881 1.00 96.31 77 LEU A CA 1
ATOM 613 C C . LEU A 1 77 ? 4.252 -8.240 -22.066 1.00 96.31 77 LEU A C 1
ATOM 615 O O . LEU A 1 77 ? 4.729 -7.889 -23.142 1.00 96.31 77 LEU A O 1
ATOM 619 N N . PRO A 1 78 ? 3.579 -9.399 -21.928 1.00 94.19 78 PRO A N 1
ATOM 620 C CA . PRO A 1 78 ? 3.434 -10.400 -22.994 1.00 94.19 78 PRO A CA 1
ATOM 621 C C . PRO A 1 78 ? 2.580 -9.940 -24.189 1.00 94.19 78 PRO A C 1
ATOM 623 O O . PRO A 1 78 ? 2.244 -10.744 -25.047 1.00 94.19 78 PRO A O 1
ATOM 626 N N . TRP A 1 79 ? 2.223 -8.657 -24.251 1.00 94.25 79 TRP A N 1
ATOM 627 C CA . TRP A 1 79 ? 1.541 -8.025 -25.371 1.00 94.25 79 TRP A CA 1
ATOM 628 C C . TRP A 1 79 ? 2.335 -6.813 -25.871 1.00 94.25 79 TRP A C 1
ATOM 630 O O . TRP A 1 79 ? 3.153 -6.217 -25.158 1.00 94.25 79 TRP A O 1
ATOM 640 N N . ILE A 1 80 ? 2.061 -6.423 -27.111 1.00 91.50 80 ILE A N 1
ATOM 641 C CA . ILE A 1 80 ? 2.599 -5.212 -27.730 1.00 91.50 80 ILE A CA 1
ATOM 642 C C . ILE A 1 80 ? 1.856 -4.000 -27.158 1.00 91.50 80 ILE A C 1
ATOM 644 O O . ILE A 1 80 ? 0.626 -3.955 -27.150 1.00 91.50 80 ILE A O 1
ATOM 648 N N . VAL A 1 81 ? 2.603 -3.010 -26.672 1.00 90.81 81 VAL A N 1
ATOM 649 C CA . VAL A 1 81 ? 2.056 -1.723 -26.231 1.00 90.81 81 VAL A CA 1
ATOM 650 C C . VAL A 1 81 ? 2.433 -0.640 -27.230 1.00 90.81 81 VAL A C 1
ATOM 652 O O . VAL A 1 81 ? 3.583 -0.559 -27.659 1.00 90.81 81 VAL A O 1
ATOM 655 N N . ASN A 1 82 ? 1.465 0.198 -27.597 1.00 88.19 82 ASN A N 1
ATOM 656 C CA . ASN A 1 82 ? 1.697 1.331 -28.481 1.00 88.19 82 ASN A CA 1
ATOM 657 C C . ASN A 1 82 ? 2.367 2.482 -27.708 1.00 88.19 82 ASN A C 1
ATOM 659 O O . ASN A 1 82 ? 1.797 3.025 -26.762 1.00 88.19 82 ASN A O 1
ATOM 663 N N . PHE A 1 83 ? 3.579 2.854 -28.122 1.00 84.81 83 PHE A N 1
ATOM 664 C CA . PHE A 1 83 ? 4.365 3.922 -27.500 1.00 84.81 83 PHE A CA 1
ATOM 665 C C . PHE A 1 83 ? 3.919 5.333 -27.884 1.00 84.81 83 PHE A C 1
ATOM 667 O O . PHE A 1 83 ? 4.277 6.276 -27.183 1.00 84.81 83 PHE A O 1
ATOM 674 N N . GLU A 1 84 ? 3.134 5.487 -28.945 1.00 85.81 84 GLU A N 1
ATOM 675 C CA . GLU A 1 84 ? 2.610 6.785 -29.390 1.00 85.81 84 GLU A CA 1
ATOM 676 C C . GLU A 1 84 ? 1.214 7.069 -28.825 1.00 85.81 84 GLU A C 1
ATOM 678 O O . GLU A 1 84 ? 0.669 8.162 -28.979 1.00 85.81 84 GLU A O 1
ATOM 683 N N . GLU A 1 85 ? 0.625 6.092 -28.131 1.00 88.44 85 GLU A N 1
ATOM 684 C CA . GLU A 1 85 ? -0.686 6.259 -27.531 1.00 88.44 85 GLU A CA 1
ATOM 685 C C . GLU A 1 85 ? -0.630 7.246 -26.356 1.00 88.44 85 GLU A C 1
ATOM 687 O O . GLU A 1 85 ? 0.099 7.065 -25.369 1.00 88.44 85 GLU A O 1
ATOM 692 N N . LYS A 1 86 ? -1.432 8.307 -26.475 1.00 88.12 86 LYS A N 1
ATOM 693 C CA . LYS A 1 86 ? -1.582 9.346 -25.456 1.00 88.12 86 LYS A CA 1
ATOM 694 C C . LYS A 1 86 ? -2.334 8.782 -24.246 1.00 88.12 86 LYS A C 1
ATOM 696 O O . LYS A 1 86 ? -3.373 8.139 -24.378 1.00 88.12 86 LYS A O 1
ATOM 701 N N . GLY A 1 87 ? -1.765 9.004 -23.071 1.00 87.56 87 GLY A N 1
ATOM 702 C CA . GLY A 1 87 ? -2.322 8.686 -21.761 1.00 87.56 87 GLY A CA 1
ATOM 703 C C . GLY A 1 87 ? -3.094 9.865 -21.177 1.00 87.56 87 GLY A C 1
ATOM 704 O O . GLY A 1 87 ? -3.655 10.686 -21.905 1.00 87.56 87 GLY A O 1
ATOM 705 N N . ARG A 1 88 ? -3.133 9.948 -19.844 1.00 84.62 88 ARG A N 1
ATOM 706 C CA . ARG A 1 88 ? -3.889 10.985 -19.130 1.00 84.62 88 ARG A CA 1
ATOM 707 C C . ARG A 1 88 ? -3.243 12.363 -19.277 1.00 84.62 88 ARG A C 1
ATOM 709 O O . ARG A 1 88 ? -2.023 12.489 -19.373 1.00 84.62 88 ARG A O 1
ATOM 716 N N . ILE A 1 89 ? -4.079 13.395 -19.212 1.00 83.81 89 ILE A N 1
ATOM 717 C CA . ILE A 1 89 ? -3.675 14.798 -19.080 1.00 83.81 89 ILE A CA 1
ATOM 718 C C . ILE A 1 89 ? -3.901 15.180 -17.615 1.00 83.81 89 ILE A C 1
ATOM 720 O O . ILE A 1 89 ? -5.022 15.070 -17.124 1.00 83.81 89 ILE A O 1
ATOM 724 N N . ILE A 1 90 ? -2.838 15.557 -16.899 1.00 77.75 90 ILE A N 1
ATOM 725 C CA . ILE A 1 90 ? -2.910 15.846 -15.453 1.00 77.75 90 ILE A CA 1
ATOM 726 C C . ILE A 1 90 ? -3.331 17.301 -15.212 1.00 77.75 90 ILE A C 1
ATOM 728 O O . ILE A 1 90 ? -4.092 17.585 -14.292 1.00 77.75 90 ILE A O 1
ATOM 732 N N . GLN A 1 91 ? -2.854 18.222 -16.048 1.00 77.50 91 GLN A N 1
ATOM 733 C CA . GLN A 1 91 ? -3.209 19.641 -16.024 1.00 77.50 91 GLN A CA 1
ATOM 734 C C . GLN A 1 91 ? -3.477 20.112 -17.451 1.00 77.50 91 GLN A C 1
ATOM 736 O O . GLN A 1 91 ? -2.815 19.646 -18.381 1.00 77.50 91 GLN A O 1
ATOM 741 N N . SER A 1 92 ? -4.405 21.057 -17.623 1.00 69.38 92 SER A N 1
ATOM 742 C CA . SER A 1 92 ? -4.859 21.552 -18.934 1.00 69.38 92 SER A CA 1
ATOM 743 C C . SER A 1 92 ? -3.729 22.009 -19.866 1.00 69.38 92 SER A C 1
ATOM 745 O O . SER A 1 92 ? -3.889 21.938 -21.079 1.00 69.38 92 SER A O 1
ATOM 747 N N . ASN A 1 93 ? -2.573 22.398 -19.316 1.00 67.88 93 ASN A N 1
ATOM 748 C CA . ASN A 1 93 ? -1.425 22.919 -20.065 1.00 67.88 93 ASN A CA 1
ATOM 749 C C . ASN A 1 93 ? -0.235 21.941 -20.160 1.00 67.88 93 ASN A C 1
ATOM 751 O O . ASN A 1 93 ? 0.864 22.343 -20.533 1.00 67.88 93 ASN A O 1
ATOM 755 N N . THR A 1 94 ? -0.416 20.668 -19.798 1.00 75.75 94 THR A N 1
ATOM 756 C CA . THR A 1 94 ? 0.662 19.661 -19.831 1.00 75.75 94 THR A CA 1
ATOM 757 C C . THR A 1 94 ? 0.518 18.723 -21.020 1.00 75.75 94 THR A C 1
ATOM 759 O O . THR A 1 94 ? -0.594 18.386 -21.430 1.00 75.75 94 THR A O 1
ATOM 762 N N . GLN A 1 95 ? 1.648 18.277 -21.578 1.00 77.38 95 GLN A N 1
ATOM 763 C CA . GLN A 1 95 ? 1.621 17.207 -22.571 1.00 77.38 95 GLN A CA 1
ATOM 764 C C . GLN A 1 95 ? 0.991 15.947 -21.955 1.00 77.38 95 GLN A C 1
ATOM 766 O O . GLN A 1 95 ? 1.253 15.648 -20.787 1.00 77.38 95 GLN A O 1
ATOM 771 N N . PRO A 1 96 ? 0.176 15.199 -22.721 1.00 80.12 96 PRO A N 1
ATOM 772 C CA . PRO A 1 96 ? -0.392 13.954 -22.234 1.00 80.12 96 PRO A CA 1
ATOM 773 C C . PRO A 1 96 ? 0.730 12.986 -21.871 1.00 80.12 96 PRO A C 1
ATOM 775 O O . PRO A 1 96 ? 1.736 12.872 -22.579 1.00 80.12 96 PRO A O 1
ATOM 778 N N . ASN A 1 97 ? 0.530 12.247 -20.785 1.00 85.31 97 ASN A N 1
ATOM 779 C CA . ASN A 1 97 ? 1.426 11.166 -20.411 1.00 85.31 97 ASN A CA 1
ATOM 780 C C . ASN A 1 97 ? 1.526 10.126 -21.530 1.00 85.31 97 ASN A C 1
ATOM 782 O O . ASN A 1 97 ? 0.649 9.986 -22.377 1.00 85.31 97 ASN A O 1
ATOM 786 N N . ASN A 1 98 ? 2.579 9.323 -21.501 1.00 89.06 98 ASN A N 1
ATOM 787 C CA . ASN A 1 98 ? 2.703 8.162 -22.361 1.00 89.06 98 ASN A CA 1
ATOM 788 C C . ASN A 1 98 ? 1.898 6.988 -21.781 1.00 89.06 98 ASN A C 1
ATOM 790 O O . ASN A 1 98 ? 2.188 6.538 -20.667 1.00 89.06 98 ASN A O 1
ATOM 794 N N . LYS A 1 99 ? 0.921 6.452 -22.527 1.00 89.69 99 LYS A N 1
ATOM 795 C CA . LYS A 1 99 ? 0.061 5.369 -22.022 1.00 89.69 99 LYS A CA 1
ATOM 796 C C . LYS A 1 99 ? 0.837 4.081 -21.744 1.00 89.69 99 LYS A C 1
ATOM 798 O O . LYS A 1 99 ? 0.495 3.353 -20.813 1.00 89.69 99 LYS A O 1
ATOM 803 N N . ALA A 1 100 ? 1.901 3.803 -22.496 1.00 91.56 100 ALA A N 1
ATOM 804 C CA . ALA A 1 100 ? 2.732 2.628 -22.260 1.00 91.56 100 ALA A CA 1
ATOM 805 C C . ALA A 1 100 ? 3.427 2.697 -20.893 1.00 91.56 100 ALA A C 1
ATOM 807 O O . ALA A 1 100 ? 3.400 1.736 -20.123 1.00 91.56 100 ALA A O 1
ATOM 808 N N . LYS A 1 101 ? 3.949 3.875 -20.543 1.00 91.44 101 LYS A N 1
ATOM 809 C CA . LYS A 1 101 ? 4.527 4.142 -19.224 1.00 91.44 101 LYS A CA 1
ATOM 810 C C . LYS A 1 101 ? 3.485 4.065 -18.102 1.00 91.44 101 LYS A C 1
ATOM 812 O O . LYS A 1 101 ? 3.770 3.485 -17.059 1.00 91.44 101 LYS A O 1
ATOM 817 N N . GLU A 1 102 ? 2.264 4.560 -18.317 1.00 92.69 102 GLU A N 1
ATOM 818 C CA . GLU A 1 102 ? 1.165 4.387 -17.351 1.00 92.69 102 GLU A CA 1
ATOM 819 C C . GLU A 1 102 ? 0.810 2.910 -17.117 1.00 92.69 102 GLU A C 1
ATOM 821 O O . GLU A 1 102 ? 0.582 2.506 -15.975 1.00 92.69 102 GLU A O 1
ATOM 826 N N . GLN A 1 103 ? 0.793 2.081 -18.169 1.00 94.31 103 GLN A N 1
ATOM 827 C CA . GLN A 1 103 ? 0.550 0.641 -18.028 1.00 94.31 103 GLN A CA 1
ATOM 828 C C . GLN A 1 103 ? 1.642 -0.035 -17.195 1.00 94.31 103 GLN A C 1
ATOM 830 O O . GLN A 1 103 ? 1.325 -0.799 -16.286 1.00 94.31 103 GLN A O 1
ATOM 835 N N . VAL A 1 104 ? 2.912 0.270 -17.466 1.00 95.50 104 VAL A N 1
ATOM 836 C CA . VAL A 1 104 ? 4.052 -0.258 -16.702 1.00 95.50 104 VAL A CA 1
ATOM 837 C C . VAL A 1 104 ? 3.958 0.136 -15.232 1.00 95.50 104 VAL A C 1
ATOM 839 O O . VAL A 1 104 ? 4.081 -0.724 -14.361 1.00 95.50 104 VAL A O 1
ATOM 842 N N . LEU A 1 105 ? 3.670 1.410 -14.953 1.00 96.00 105 LEU A N 1
ATOM 843 C CA . LEU A 1 105 ? 3.486 1.913 -13.592 1.00 96.00 105 LEU A CA 1
ATOM 844 C C . LEU A 1 105 ? 2.340 1.221 -12.865 1.00 96.00 105 LEU A C 1
ATOM 846 O O . LEU A 1 105 ? 2.462 0.949 -11.679 1.00 96.00 105 LEU A O 1
ATOM 850 N N . ARG A 1 106 ? 1.249 0.885 -13.558 1.00 96.69 106 ARG A N 1
ATOM 851 C CA . ARG A 1 106 ? 0.130 0.159 -12.947 1.00 96.69 106 ARG A CA 1
ATOM 852 C C . ARG A 1 106 ? 0.566 -1.208 -12.405 1.00 96.69 106 ARG A C 1
ATOM 854 O O . ARG A 1 106 ? 0.255 -1.527 -11.262 1.00 96.69 106 ARG A O 1
ATOM 861 N N . PHE A 1 107 ? 1.302 -1.995 -13.194 1.00 97.88 107 PHE A N 1
ATOM 862 C CA . PHE A 1 107 ? 1.828 -3.293 -12.744 1.00 97.88 107 PHE A CA 1
ATOM 863 C C . PHE A 1 107 ? 2.906 -3.140 -11.669 1.00 97.88 107 PHE A C 1
ATOM 865 O O . PHE A 1 107 ? 2.890 -3.863 -10.674 1.00 97.88 107 PHE A O 1
ATOM 872 N N . LEU A 1 108 ? 3.812 -2.175 -11.835 1.00 97.81 108 LEU A N 1
ATOM 873 C CA . LEU A 1 108 ? 4.857 -1.901 -10.855 1.00 97.81 108 LEU A CA 1
ATOM 874 C C . LEU A 1 108 ? 4.285 -1.444 -9.508 1.00 97.81 108 LEU A C 1
ATOM 876 O O . LEU A 1 108 ? 4.746 -1.900 -8.470 1.00 97.81 108 LEU A O 1
ATOM 880 N N . ASN A 1 109 ? 3.269 -0.586 -9.496 1.00 97.56 109 ASN A N 1
ATOM 881 C CA . ASN A 1 109 ? 2.683 -0.098 -8.249 1.00 97.56 109 ASN A CA 1
ATOM 882 C C . ASN A 1 109 ? 1.885 -1.184 -7.539 1.00 97.56 109 ASN A C 1
ATOM 884 O O . ASN A 1 109 ? 1.996 -1.294 -6.324 1.00 97.56 109 ASN A O 1
ATOM 888 N N . ARG A 1 110 ? 1.204 -2.071 -8.277 1.00 97.31 110 ARG A N 1
ATOM 889 C CA . ARG A 1 110 ? 0.620 -3.281 -7.681 1.00 97.31 110 ARG A CA 1
ATOM 890 C C . ARG A 1 110 ? 1.689 -4.146 -7.008 1.00 97.31 110 ARG A C 1
ATOM 892 O O . ARG A 1 110 ? 1.466 -4.655 -5.910 1.00 97.31 110 ARG A O 1
ATOM 899 N N . PHE A 1 111 ? 2.849 -4.294 -7.648 1.00 97.81 111 PHE A N 1
ATOM 900 C CA . PHE A 1 111 ? 3.990 -4.992 -7.065 1.00 97.81 111 PHE A CA 1
ATOM 901 C C . PHE A 1 111 ? 4.500 -4.315 -5.789 1.00 97.81 111 PHE A C 1
ATOM 903 O O . PHE A 1 111 ? 4.588 -4.967 -4.750 1.00 97.81 111 PHE A O 1
ATOM 910 N N . ILE A 1 112 ? 4.771 -3.009 -5.848 1.00 96.75 112 ILE A N 1
ATOM 911 C CA . ILE A 1 112 ? 5.262 -2.217 -4.715 1.00 96.75 112 ILE A CA 1
ATOM 912 C C . ILE A 1 112 ? 4.276 -2.278 -3.542 1.00 96.75 112 ILE A C 1
ATOM 914 O O . ILE A 1 112 ? 4.683 -2.595 -2.428 1.00 96.75 112 ILE A O 1
ATOM 918 N N . GLU A 1 113 ? 2.984 -2.055 -3.776 1.00 96.19 113 GLU A N 1
ATOM 919 C CA . GLU A 1 113 ? 1.955 -2.087 -2.730 1.00 96.19 113 GLU A CA 1
ATOM 920 C C . GLU A 1 113 ? 1.850 -3.456 -2.056 1.00 96.19 113 GLU A C 1
ATOM 922 O O . GLU A 1 113 ? 1.819 -3.537 -0.828 1.00 96.19 113 GLU A O 1
ATOM 927 N N . THR A 1 114 ? 1.856 -4.535 -2.844 1.00 96.88 114 THR A N 1
ATOM 928 C CA . THR A 1 114 ? 1.805 -5.902 -2.306 1.00 96.88 114 THR A CA 1
ATOM 929 C C . THR A 1 114 ? 3.079 -6.234 -1.532 1.00 96.88 114 THR A C 1
ATOM 931 O O . THR A 1 114 ? 3.009 -6.813 -0.450 1.00 96.88 114 THR A O 1
ATOM 934 N N . SER A 1 115 ? 4.246 -5.830 -2.047 1.00 95.69 115 SER A N 1
ATOM 935 C CA . SER A 1 115 ? 5.521 -6.026 -1.352 1.00 95.69 115 SER A CA 1
ATOM 936 C C . SER A 1 115 ? 5.519 -5.319 -0.004 1.00 95.69 115 SER A C 1
ATOM 938 O O . SER A 1 115 ? 5.752 -5.965 1.010 1.00 95.69 115 SER A O 1
ATOM 940 N N . ARG A 1 116 ? 5.120 -4.044 0.025 1.00 94.38 116 ARG A N 1
ATOM 941 C CA . ARG A 1 116 ? 4.990 -3.236 1.235 1.00 94.38 116 ARG A CA 1
ATOM 942 C C . ARG A 1 116 ? 4.037 -3.870 2.242 1.00 94.38 116 ARG A C 1
ATOM 944 O O . ARG A 1 116 ? 4.327 -3.884 3.431 1.00 94.38 116 ARG A O 1
ATOM 951 N N . TYR A 1 117 ? 2.915 -4.407 1.771 1.00 95.38 117 TYR A N 1
ATOM 952 C CA . TYR A 1 117 ? 1.921 -5.051 2.624 1.00 95.38 117 TYR A CA 1
ATOM 953 C C . TYR A 1 117 ? 2.456 -6.312 3.320 1.00 95.38 117 TYR A C 1
ATOM 955 O O . TYR A 1 117 ? 2.181 -6.530 4.501 1.00 95.38 117 TYR A O 1
ATOM 963 N N . VAL A 1 118 ? 3.215 -7.136 2.593 1.00 95.00 118 VAL A N 1
ATOM 964 C CA . VAL A 1 118 ? 3.765 -8.406 3.094 1.00 95.00 118 VAL A CA 1
ATOM 965 C C . VAL A 1 118 ? 5.022 -8.189 3.942 1.00 95.00 118 VAL A C 1
ATOM 967 O O . VAL A 1 118 ? 5.221 -8.854 4.962 1.00 95.00 118 VAL A O 1
ATOM 970 N N . THR A 1 119 ? 5.890 -7.262 3.538 1.00 92.88 119 THR A N 1
ATOM 971 C CA . THR A 1 119 ? 7.132 -6.971 4.266 1.00 92.88 119 THR A CA 1
ATOM 972 C C . THR A 1 119 ? 6.928 -6.022 5.437 1.00 92.88 11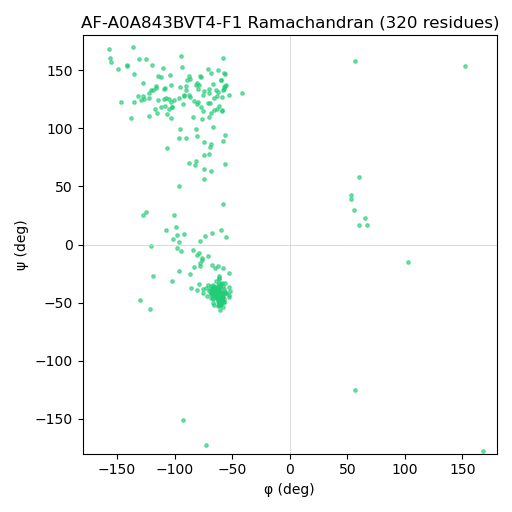9 THR A C 1
ATOM 974 O O . THR A 1 119 ? 7.744 -6.042 6.351 1.00 92.88 119 THR A O 1
ATOM 977 N N . GLU A 1 120 ? 5.823 -5.270 5.447 1.00 92.38 120 GLU A N 1
ATOM 978 C CA . GLU A 1 120 ? 5.486 -4.226 6.430 1.00 92.38 120 GLU A CA 1
ATOM 979 C C . GLU A 1 120 ? 6.409 -2.998 6.366 1.00 92.38 120 GLU A C 1
ATOM 981 O O . GLU A 1 120 ? 6.429 -2.146 7.255 1.00 92.38 120 GLU A O 1
ATOM 986 N N . GLU A 1 121 ? 7.135 -2.862 5.257 1.00 91.88 121 GLU A N 1
ATOM 987 C CA . GLU A 1 121 ? 8.075 -1.776 4.987 1.00 91.88 121 GLU A CA 1
ATOM 988 C C . GLU A 1 121 ? 7.338 -0.528 4.485 1.00 91.88 121 GLU A C 1
ATOM 990 O O . GLU A 1 121 ? 7.376 -0.161 3.309 1.00 91.88 121 GLU A O 1
ATOM 995 N N . PHE A 1 122 ? 6.623 0.129 5.398 1.00 92.56 122 PHE A N 1
ATOM 996 C CA . PHE A 1 122 ? 5.668 1.204 5.108 1.00 92.56 122 PHE A CA 1
ATOM 997 C C . PHE A 1 122 ? 6.241 2.428 4.366 1.00 92.56 122 PHE A C 1
ATOM 999 O O . PHE A 1 122 ? 5.481 3.182 3.765 1.00 92.56 122 PHE A O 1
ATOM 1006 N N . TRP A 1 123 ? 7.558 2.637 4.395 1.00 91.12 123 TRP A N 1
ATOM 1007 C CA . TRP A 1 123 ? 8.245 3.811 3.837 1.00 91.12 123 TRP A CA 1
ATOM 1008 C C . TRP A 1 123 ? 8.373 3.800 2.306 1.00 91.12 123 TRP A C 1
ATOM 1010 O O . TRP A 1 123 ? 8.740 4.817 1.714 1.00 91.12 123 TRP A O 1
ATOM 1020 N N . VAL A 1 124 ? 8.092 2.668 1.652 1.00 91.50 124 VAL A N 1
ATOM 1021 C CA . VAL A 1 124 ? 8.167 2.550 0.190 1.00 91.50 124 VAL A CA 1
ATOM 1022 C C . VAL A 1 124 ? 6.913 3.153 -0.441 1.00 91.50 124 VAL A C 1
ATOM 1024 O O . VAL A 1 124 ? 5.784 2.728 -0.170 1.00 91.50 124 VAL A O 1
ATOM 1027 N N . GLU A 1 125 ? 7.101 4.139 -1.313 1.00 89.69 125 GLU A N 1
ATOM 1028 C CA . GLU A 1 125 ? 6.007 4.795 -2.028 1.00 89.69 125 GLU A CA 1
ATOM 1029 C C . GLU A 1 125 ? 5.748 4.159 -3.399 1.00 89.69 125 GLU A C 1
ATOM 1031 O O . GLU A 1 125 ? 6.672 3.624 -4.019 1.00 89.69 125 GLU A O 1
ATOM 1036 N N . PRO A 1 126 ? 4.506 4.238 -3.913 1.00 93.94 126 PRO A N 1
ATOM 1037 C CA . PRO A 1 126 ? 4.231 3.920 -5.306 1.00 93.94 126 PRO A CA 1
ATOM 1038 C C . PRO A 1 126 ? 5.108 4.764 -6.235 1.00 93.94 126 PRO A C 1
ATOM 1040 O O . PRO A 1 126 ? 5.250 5.974 -6.042 1.00 93.94 126 PRO A O 1
ATOM 1043 N N . ALA A 1 127 ? 5.646 4.135 -7.277 1.00 94.25 127 ALA A N 1
ATOM 1044 C CA . ALA A 1 127 ? 6.387 4.829 -8.313 1.00 94.25 127 ALA A CA 1
ATOM 1045 C C . ALA A 1 127 ? 5.464 5.801 -9.063 1.00 94.25 127 ALA A C 1
ATOM 1047 O O . ALA A 1 127 ? 4.346 5.472 -9.481 1.00 94.25 127 ALA A O 1
ATOM 1048 N N . ARG A 1 128 ? 5.949 7.022 -9.247 1.00 92.44 128 ARG A N 1
ATOM 1049 C CA . ARG A 1 128 ? 5.272 8.107 -9.949 1.00 92.44 128 ARG A CA 1
ATOM 1050 C C . ARG A 1 128 ? 5.708 8.128 -11.404 1.00 92.44 128 ARG A C 1
ATOM 1052 O O . ARG A 1 128 ? 6.762 7.619 -11.781 1.00 92.44 128 ARG A O 1
ATOM 1059 N N . TYR A 1 129 ? 4.929 8.810 -12.239 1.00 89.69 129 TYR A N 1
ATOM 1060 C CA . TYR A 1 129 ? 5.310 9.015 -13.636 1.00 89.69 129 TYR A CA 1
ATOM 1061 C C . TYR A 1 129 ? 6.677 9.699 -13.757 1.00 89.69 129 TYR A C 1
ATOM 1063 O O . TYR A 1 129 ? 7.504 9.296 -14.570 1.00 89.69 129 TYR A O 1
ATOM 1071 N N . GLN A 1 130 ? 6.953 10.681 -12.905 1.00 87.81 130 GLN A N 1
ATOM 1072 C CA . GLN A 1 130 ? 8.239 11.371 -12.873 1.00 87.81 130 GLN A CA 1
ATOM 1073 C C . GLN A 1 130 ? 9.412 10.496 -12.411 1.00 87.81 130 GLN A C 1
ATOM 1075 O O . GLN A 1 130 ? 10.536 10.852 -12.710 1.00 87.81 130 GLN A O 1
ATOM 1080 N N . ASP A 1 131 ? 9.192 9.352 -11.758 1.00 88.25 131 ASP A N 1
ATOM 1081 C CA . ASP A 1 131 ? 10.302 8.508 -11.281 1.00 88.25 131 ASP A CA 1
ATOM 1082 C C . ASP A 1 131 ? 10.919 7.677 -12.419 1.00 88.25 131 ASP A C 1
ATOM 1084 O O . ASP A 1 131 ? 12.052 7.218 -12.332 1.00 88.25 131 ASP A O 1
ATOM 1088 N N . LEU A 1 132 ? 10.194 7.520 -13.531 1.00 88.62 132 LEU A N 1
ATOM 1089 C CA . LEU A 1 132 ? 10.643 6.820 -14.740 1.00 88.62 132 LEU A CA 1
ATOM 1090 C C . LEU A 1 132 ? 11.198 7.829 -15.762 1.00 88.62 132 LEU A C 1
ATOM 1092 O O . LEU A 1 132 ? 10.740 7.871 -16.908 1.00 88.62 132 LEU A O 1
ATOM 1096 N N . VAL A 1 133 ? 12.109 8.709 -15.337 1.00 80.44 133 VAL A N 1
ATOM 1097 C CA . VAL A 1 133 ? 12.714 9.735 -16.212 1.00 80.44 133 VAL A CA 1
ATOM 1098 C C . VAL A 1 133 ? 13.502 9.080 -17.345 1.00 80.44 133 VAL A C 1
ATOM 1100 O O . VAL A 1 133 ? 13.243 9.342 -18.522 1.00 80.44 133 VAL A O 1
ATOM 1103 N N . SER A 1 134 ? 14.417 8.182 -16.973 1.00 83.75 134 SER A N 1
ATOM 1104 C CA . SER A 1 134 ? 15.295 7.477 -17.900 1.00 83.75 134 SER A CA 1
ATOM 1105 C C . SER A 1 134 ? 14.883 6.015 -18.009 1.00 83.75 134 SER A C 1
ATOM 1107 O O . SER A 1 134 ? 14.878 5.279 -17.019 1.00 83.75 134 SER A O 1
ATOM 1109 N N . TYR A 1 135 ? 14.511 5.590 -19.216 1.00 88.75 135 TYR A N 1
ATOM 1110 C CA . TYR A 1 135 ? 14.099 4.217 -19.484 1.00 88.75 135 TYR A CA 1
ATOM 1111 C C . TYR A 1 135 ? 14.443 3.783 -20.909 1.00 88.75 135 TYR A C 1
ATOM 1113 O O . TYR A 1 135 ? 14.456 4.576 -21.854 1.00 88.75 135 TYR A O 1
ATOM 1121 N N . LYS A 1 136 ? 14.671 2.478 -21.059 1.00 91.25 136 LYS A N 1
ATOM 1122 C CA . LYS A 1 136 ? 14.810 1.805 -22.351 1.00 91.25 136 LYS A CA 1
ATOM 1123 C C . LYS A 1 136 ? 13.569 0.974 -22.595 1.00 91.25 136 LYS A C 1
ATOM 1125 O O . LYS A 1 136 ? 13.225 0.145 -21.750 1.00 91.25 136 LYS A O 1
ATOM 1130 N N . ALA A 1 137 ? 12.925 1.175 -23.738 1.00 91.44 137 ALA A N 1
ATOM 1131 C CA . ALA A 1 137 ? 11.810 0.346 -24.152 1.00 91.44 137 ALA A CA 1
ATOM 1132 C C . ALA A 1 137 ? 12.009 -0.213 -25.563 1.00 91.44 137 ALA A C 1
ATOM 1134 O O . ALA A 1 137 ? 12.524 0.462 -26.457 1.00 91.44 137 ALA A O 1
ATOM 1135 N N . PHE A 1 138 ? 11.640 -1.480 -25.732 1.00 91.75 138 PHE A N 1
ATOM 1136 C CA . PHE A 1 138 ? 11.769 -2.209 -26.991 1.00 91.75 138 PHE A CA 1
ATOM 1137 C C . PHE A 1 138 ? 10.769 -3.366 -27.049 1.00 91.75 138 PHE A C 1
ATOM 1139 O O . PHE A 1 138 ? 10.277 -3.834 -26.017 1.00 91.75 138 PHE A O 1
ATOM 1146 N N . TYR A 1 139 ? 10.497 -3.851 -28.258 1.00 92.69 139 TYR A N 1
ATOM 1147 C CA . TYR A 1 139 ? 9.831 -5.137 -28.452 1.00 92.69 139 TYR A CA 1
ATOM 1148 C C . TYR A 1 139 ? 10.868 -6.262 -28.490 1.00 92.69 139 TYR A C 1
ATOM 1150 O O . TYR A 1 139 ? 11.977 -6.074 -28.991 1.00 92.69 139 TYR A O 1
ATOM 1158 N N . TYR A 1 140 ? 10.523 -7.431 -27.957 1.00 91.19 140 TYR A N 1
ATOM 1159 C CA . TYR A 1 140 ? 11.386 -8.611 -27.937 1.00 91.19 140 TYR A CA 1
ATOM 1160 C C . TYR A 1 140 ? 10.601 -9.838 -28.410 1.00 91.19 140 TYR A C 1
ATOM 1162 O O . TYR A 1 140 ? 9.521 -10.111 -27.893 1.00 91.19 140 TYR A O 1
ATOM 1170 N N . ASP A 1 141 ? 11.125 -10.569 -29.393 1.00 90.19 141 ASP A N 1
ATOM 1171 C CA . ASP A 1 141 ? 10.518 -11.799 -29.947 1.00 90.19 141 ASP A CA 1
ATOM 1172 C C . ASP A 1 141 ? 11.092 -13.094 -29.331 1.00 90.19 141 ASP A C 1
ATOM 1174 O O . ASP A 1 141 ? 10.724 -14.195 -29.732 1.00 90.19 141 ASP A O 1
ATOM 1178 N N . GLY A 1 142 ? 12.016 -12.973 -28.369 1.00 87.75 142 GLY A N 1
ATOM 1179 C CA . GLY A 1 142 ? 12.767 -14.100 -27.808 1.00 87.75 142 GLY A CA 1
ATOM 1180 C C . GLY A 1 142 ? 14.207 -14.221 -28.317 1.00 87.75 142 GLY A C 1
ATOM 1181 O O . GLY A 1 142 ? 15.000 -14.903 -27.669 1.00 87.75 142 GLY A O 1
ATOM 1182 N N . LYS A 1 143 ? 14.564 -13.534 -29.410 1.00 87.75 143 LYS A N 1
ATOM 1183 C CA . LYS A 1 143 ? 15.909 -13.525 -30.012 1.00 87.75 143 LYS A CA 1
ATOM 1184 C C . LYS A 1 143 ? 16.418 -12.106 -30.280 1.00 87.75 143 LYS A C 1
ATOM 1186 O O . LYS A 1 143 ? 17.530 -11.763 -29.890 1.00 87.75 143 LYS A O 1
ATOM 1191 N N . ASN A 1 144 ? 15.592 -11.271 -30.897 1.00 87.75 144 ASN A N 1
ATOM 1192 C CA . ASN A 1 144 ? 15.921 -9.940 -31.385 1.00 87.75 144 ASN A CA 1
ATOM 1193 C C . ASN A 1 144 ? 15.207 -8.853 -30.580 1.00 87.75 144 ASN A C 1
ATOM 1195 O O . ASN A 1 144 ? 14.053 -8.999 -30.171 1.00 87.75 144 ASN A O 1
ATOM 1199 N N . LYS A 1 145 ? 15.900 -7.727 -30.381 1.00 89.00 145 LYS A N 1
ATOM 1200 C CA . LYS A 1 145 ? 15.333 -6.509 -29.792 1.00 89.00 145 LYS A CA 1
ATOM 1201 C C . LYS A 1 145 ? 15.009 -5.520 -30.903 1.00 89.00 145 LYS A C 1
ATOM 1203 O O . LYS A 1 145 ? 15.901 -5.127 -31.648 1.00 89.00 145 LYS A O 1
ATOM 1208 N N . TYR A 1 146 ? 13.762 -5.078 -30.958 1.00 85.69 146 TYR A N 1
ATOM 1209 C CA . TYR A 1 146 ? 13.299 -4.063 -31.896 1.00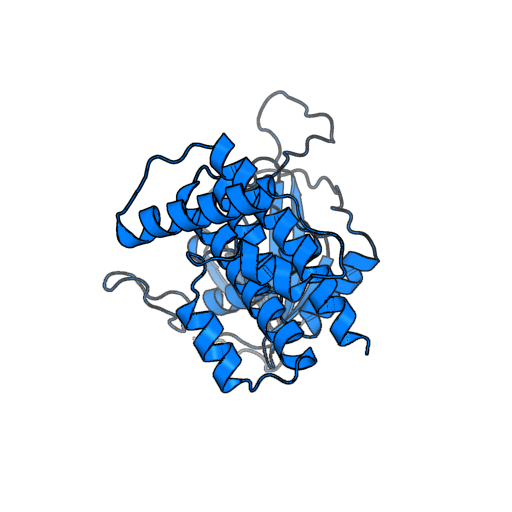 85.69 146 TYR A CA 1
ATOM 1210 C C . TYR A 1 146 ? 13.148 -2.739 -31.142 1.00 85.69 146 TYR A C 1
ATOM 1212 O O . TYR A 1 146 ? 12.268 -2.632 -30.278 1.00 85.69 146 TYR A O 1
ATOM 1220 N N . PRO A 1 147 ? 14.024 -1.750 -31.388 1.00 74.44 147 PRO A N 1
ATOM 1221 C CA . PRO A 1 147 ? 14.011 -0.497 -30.648 1.00 74.44 147 PRO A CA 1
ATOM 1222 C C . PRO A 1 147 ? 12.733 0.287 -30.952 1.00 74.44 147 PRO A C 1
ATOM 1224 O O . PRO A 1 147 ? 12.313 0.377 -32.103 1.00 74.44 147 PRO A O 1
ATOM 1227 N N . THR A 1 148 ? 12.128 0.871 -29.920 1.00 75.62 148 THR A N 1
ATOM 1228 C CA . THR A 1 148 ? 10.961 1.751 -30.078 1.00 75.62 148 THR A CA 1
ATOM 1229 C C . THR A 1 148 ? 11.223 3.130 -29.520 1.00 75.62 148 THR A C 1
ATOM 1231 O O . THR A 1 148 ? 11.086 4.118 -30.234 1.00 75.62 148 THR A O 1
ATOM 1234 N N . LYS A 1 149 ? 11.609 3.212 -28.246 1.00 66.75 149 LYS A N 1
ATOM 1235 C CA . LYS A 1 149 ? 11.805 4.491 -27.575 1.00 66.75 149 LYS A CA 1
ATOM 1236 C C . LYS A 1 149 ? 12.937 4.395 -26.570 1.00 66.75 149 LYS A C 1
ATOM 1238 O O . LYS A 1 149 ? 12.914 3.583 -25.644 1.00 66.75 149 LYS A O 1
ATOM 1243 N N . LEU A 1 150 ? 13.917 5.262 -26.767 1.00 64.75 150 LEU A N 1
ATOM 1244 C CA . LEU A 1 150 ? 14.964 5.539 -25.807 1.00 64.75 150 LEU A CA 1
ATOM 1245 C C . LEU A 1 150 ? 14.654 6.916 -25.224 1.00 64.75 150 LEU A C 1
ATOM 1247 O O . LEU A 1 150 ? 14.681 7.913 -25.939 1.00 64.75 150 LEU A O 1
ATOM 1251 N N . SER A 1 151 ? 14.299 6.962 -23.945 1.00 63.19 151 SER A N 1
ATOM 1252 C CA . SER A 1 151 ? 14.298 8.210 -23.190 1.00 63.19 151 SER A CA 1
ATOM 1253 C C . SER A 1 151 ? 15.498 8.123 -22.272 1.00 63.19 151 SER A C 1
ATOM 1255 O O . SER A 1 151 ? 15.387 7.667 -21.140 1.00 63.19 151 SER A O 1
ATOM 1257 N N . GLU A 1 152 ? 16.668 8.459 -22.800 1.00 54.47 152 GLU A N 1
ATOM 1258 C CA . GLU A 1 152 ? 17.853 8.698 -21.990 1.00 54.47 152 GLU A CA 1
ATOM 1259 C C . GLU A 1 152 ? 17.913 10.205 -21.773 1.00 54.47 152 GLU A C 1
ATOM 1261 O O . GLU A 1 152 ? 18.338 10.955 -22.648 1.00 54.47 152 GLU A O 1
ATOM 1266 N N . ILE A 1 153 ? 17.452 10.669 -20.608 1.00 50.47 153 ILE A N 1
ATOM 1267 C CA . ILE A 1 153 ? 18.074 11.878 -20.083 1.00 50.47 153 ILE A CA 1
ATOM 1268 C C . ILE A 1 153 ? 19.456 11.406 -19.672 1.00 50.47 153 ILE A C 1
ATOM 1270 O O . ILE A 1 153 ? 19.589 10.588 -18.758 1.00 50.47 153 ILE A O 1
ATOM 1274 N N . ASP A 1 154 ? 20.450 11.856 -20.432 1.00 36.03 154 ASP A N 1
ATOM 1275 C CA . ASP A 1 154 ? 21.871 11.628 -20.215 1.00 36.03 154 ASP A CA 1
ATOM 1276 C C . ASP A 1 154 ? 22.286 12.390 -18.949 1.00 36.03 154 ASP A C 1
ATOM 1278 O O . ASP A 1 154 ? 23.059 13.345 -18.963 1.00 36.03 154 ASP A O 1
ATOM 1282 N N . SER A 1 155 ? 21.718 12.008 -17.804 1.00 36.56 155 SER A N 1
ATOM 1283 C CA . SER A 1 155 ? 22.361 12.251 -16.532 1.00 36.56 155 SER A CA 1
ATOM 1284 C C . SER A 1 155 ? 23.581 11.347 -16.555 1.00 36.56 155 SER A C 1
ATOM 1286 O O . SER A 1 155 ? 23.529 10.207 -16.099 1.00 36.56 155 SER A O 1
ATOM 1288 N N . LYS A 1 156 ? 24.673 11.867 -17.121 1.00 33.09 156 LYS A N 1
ATOM 1289 C CA . LYS A 1 156 ? 26.049 11.371 -17.018 1.00 33.09 156 LYS A CA 1
ATOM 1290 C C . LYS A 1 156 ? 26.532 11.309 -15.562 1.00 33.09 156 LYS A C 1
ATOM 1292 O O . LYS A 1 156 ? 27.704 11.534 -15.275 1.00 33.09 156 LYS A O 1
ATOM 1297 N N . SER A 1 157 ? 25.663 10.999 -14.608 1.00 37.91 157 SER A N 1
ATOM 1298 C CA . SER A 1 157 ? 26.090 10.350 -13.395 1.00 37.91 157 SER A CA 1
ATOM 1299 C C . SER A 1 157 ? 26.364 8.900 -13.793 1.00 37.91 157 SER A C 1
ATOM 1301 O O . SER A 1 157 ? 25.508 8.019 -13.747 1.00 37.91 157 SER A O 1
ATOM 1303 N N . ASN A 1 158 ? 27.607 8.658 -14.224 1.00 36.94 158 ASN A N 1
ATOM 1304 C CA . ASN A 1 158 ? 28.274 7.375 -14.030 1.00 36.94 158 ASN A CA 1
ATOM 1305 C C . ASN A 1 158 ? 28.263 7.083 -12.519 1.00 36.94 158 ASN A C 1
ATOM 1307 O O . ASN A 1 158 ? 29.291 7.145 -11.847 1.00 36.94 158 ASN A O 1
ATOM 1311 N N . GLU A 1 159 ? 27.090 6.806 -11.954 1.00 43.66 159 GLU A N 1
ATOM 1312 C CA . GLU A 1 159 ? 26.968 6.160 -10.666 1.00 43.66 159 GLU A CA 1
ATOM 1313 C C . GLU A 1 159 ? 27.456 4.742 -10.900 1.00 43.66 159 GLU A C 1
ATOM 1315 O O . GLU A 1 159 ? 26.701 3.817 -11.202 1.00 43.66 159 GLU A O 1
ATOM 1320 N N . ILE A 1 160 ? 28.777 4.602 -10.823 1.00 40.81 160 ILE A N 1
ATOM 1321 C CA . ILE A 1 160 ? 29.448 3.341 -10.590 1.00 40.81 160 ILE A CA 1
ATOM 1322 C C . ILE A 1 160 ? 28.875 2.861 -9.255 1.00 40.81 160 ILE A C 1
ATOM 1324 O O . ILE A 1 160 ? 29.342 3.245 -8.191 1.00 40.81 160 ILE A O 1
ATOM 1328 N N . GLY A 1 161 ? 27.775 2.118 -9.300 1.00 46.38 161 GLY A N 1
ATOM 1329 C CA . GLY A 1 161 ? 27.294 1.340 -8.173 1.00 46.38 161 GLY A CA 1
ATOM 1330 C C . GLY A 1 161 ? 28.051 0.025 -8.183 1.00 46.38 161 GLY A C 1
ATOM 1331 O O . GLY A 1 161 ? 28.034 -0.686 -9.192 1.00 46.38 161 GLY A O 1
ATOM 1332 N N . ILE A 1 162 ? 28.735 -0.319 -7.095 1.00 46.28 162 ILE A N 1
ATOM 1333 C CA . ILE A 1 162 ? 29.200 -1.689 -6.926 1.00 46.28 162 ILE A CA 1
ATOM 1334 C C . ILE A 1 162 ? 27.945 -2.548 -6.786 1.00 46.28 162 ILE A C 1
ATOM 1336 O O . ILE A 1 162 ? 27.069 -2.309 -5.953 1.00 46.28 162 ILE A O 1
ATOM 1340 N N . LYS A 1 163 ? 27.859 -3.578 -7.627 1.00 50.88 163 LYS A N 1
ATOM 1341 C CA . LYS A 1 163 ? 26.900 -4.667 -7.451 1.00 50.88 163 LYS A CA 1
ATOM 1342 C C . LYS A 1 163 ? 27.337 -5.477 -6.234 1.00 50.88 163 LYS A C 1
ATOM 1344 O O . LYS A 1 163 ? 27.960 -6.521 -6.388 1.00 50.88 163 LYS A O 1
ATOM 1349 N N . ILE A 1 164 ? 27.067 -4.967 -5.039 1.00 47.44 164 ILE A N 1
ATOM 1350 C CA . ILE A 1 164 ? 27.205 -5.760 -3.827 1.00 47.44 164 ILE A CA 1
ATOM 1351 C C . ILE A 1 164 ? 25.902 -6.536 -3.683 1.00 47.44 164 ILE A C 1
ATOM 1353 O O . ILE A 1 164 ? 24.837 -5.954 -3.473 1.00 47.44 164 ILE A O 1
ATOM 1357 N N . ASP A 1 165 ? 25.999 -7.845 -3.891 1.00 48.25 165 ASP A N 1
ATOM 1358 C CA . ASP A 1 165 ? 24.899 -8.795 -3.768 1.00 48.25 165 ASP A CA 1
ATOM 1359 C C . ASP A 1 165 ? 24.600 -9.010 -2.279 1.00 48.25 165 ASP A C 1
ATOM 1361 O O . ASP A 1 165 ? 25.048 -9.967 -1.651 1.00 48.25 165 ASP A O 1
ATOM 1365 N N . HIS A 1 166 ? 23.918 -8.038 -1.672 1.00 54.38 166 HIS A N 1
ATOM 1366 C CA . HIS A 1 166 ? 23.305 -8.213 -0.363 1.00 54.38 166 HIS A CA 1
ATOM 1367 C C . HIS A 1 166 ? 21.841 -8.572 -0.582 1.00 54.38 166 HIS A C 1
ATOM 1369 O O . HIS A 1 166 ? 21.011 -7.661 -0.703 1.00 54.38 166 HIS A O 1
ATOM 1375 N N . PRO A 1 167 ? 21.504 -9.874 -0.654 1.00 61.66 167 PRO A N 1
ATOM 1376 C CA . PRO A 1 167 ? 20.136 -10.284 -0.883 1.00 61.66 167 PRO A CA 1
ATOM 1377 C C . PRO A 1 167 ? 19.297 -9.775 0.281 1.00 61.66 167 PRO A C 1
ATOM 1379 O O . PRO A 1 167 ? 19.532 -10.127 1.440 1.00 61.66 167 PRO A O 1
ATOM 1382 N N . PHE A 1 168 ? 18.314 -8.930 -0.021 1.00 74.25 168 PHE A N 1
ATOM 1383 C CA . PHE A 1 168 ? 17.236 -8.688 0.922 1.00 74.25 168 PHE A CA 1
ATOM 1384 C C . PHE A 1 168 ? 16.582 -10.045 1.190 1.00 74.25 168 PHE A C 1
ATOM 1386 O O . PHE A 1 168 ? 16.070 -10.679 0.267 1.00 74.25 168 PHE A O 1
ATOM 1393 N N . LYS A 1 169 ? 16.667 -10.529 2.429 1.00 82.19 169 LYS A N 1
ATOM 1394 C CA . LYS A 1 169 ? 16.117 -11.831 2.800 1.00 82.19 169 LYS A CA 1
ATOM 1395 C C . LYS A 1 169 ? 14.699 -11.647 3.307 1.00 82.19 169 LYS A C 1
ATOM 1397 O O . LYS A 1 169 ? 14.448 -10.857 4.211 1.00 82.19 169 LYS A O 1
ATOM 1402 N N . LEU A 1 170 ? 13.793 -12.413 2.725 1.00 88.25 170 LEU A N 1
ATOM 1403 C CA . LEU A 1 170 ? 12.419 -12.555 3.171 1.00 88.25 170 LEU A CA 1
ATOM 1404 C C . LEU A 1 170 ? 12.244 -14.005 3.632 1.00 88.25 170 LEU A C 1
ATOM 1406 O O . LEU A 1 170 ? 12.872 -14.892 3.055 1.00 88.25 170 LEU A O 1
ATOM 1410 N N . SER A 1 171 ? 11.439 -14.258 4.667 1.00 92.44 171 SER A N 1
ATOM 1411 C CA . SER A 1 171 ? 11.114 -15.640 5.039 1.00 92.44 171 SER A CA 1
ATOM 1412 C C . SER A 1 171 ? 10.370 -16.334 3.897 1.00 92.44 171 SER A C 1
ATOM 1414 O O . SER A 1 171 ? 9.633 -15.681 3.152 1.00 92.44 171 SER A O 1
ATOM 1416 N N . ASP A 1 172 ? 10.522 -17.653 3.779 1.00 93.06 172 ASP A N 1
ATOM 1417 C CA . ASP A 1 172 ? 9.859 -18.434 2.725 1.00 93.06 172 ASP A CA 1
ATOM 1418 C C . ASP A 1 172 ? 8.333 -18.279 2.770 1.00 93.06 172 ASP A C 1
ATOM 1420 O O . ASP A 1 172 ? 7.681 -18.175 1.731 1.00 93.06 172 ASP A O 1
ATOM 1424 N N . GLU A 1 173 ? 7.764 -18.163 3.973 1.00 95.00 173 GLU A N 1
ATOM 1425 C CA . GLU A 1 173 ? 6.341 -17.887 4.184 1.00 95.00 173 GLU A CA 1
ATOM 1426 C C . GLU A 1 173 ? 5.921 -16.547 3.567 1.00 95.00 173 GLU A C 1
ATOM 1428 O O . GLU A 1 173 ? 4.995 -16.498 2.755 1.00 95.00 173 GLU A O 1
ATOM 1433 N N . LYS A 1 174 ? 6.634 -15.459 3.884 1.00 94.81 174 LYS A N 1
ATOM 1434 C CA . LYS A 1 174 ? 6.343 -14.132 3.327 1.00 94.81 174 LYS A CA 1
ATOM 1435 C C . LYS A 1 174 ? 6.591 -14.097 1.816 1.00 94.81 174 LYS A C 1
ATOM 1437 O O . LYS A 1 174 ? 5.826 -13.472 1.087 1.00 94.81 174 LYS A O 1
ATOM 1442 N N . LEU A 1 175 ? 7.615 -14.784 1.310 1.00 94.81 175 LEU A N 1
ATOM 1443 C CA . LEU A 1 175 ? 7.870 -14.873 -0.130 1.00 94.81 175 LEU A CA 1
ATOM 1444 C C . LEU A 1 175 ? 6.754 -15.636 -0.859 1.00 94.81 175 LEU A C 1
ATOM 1446 O O . LEU A 1 175 ? 6.307 -15.213 -1.929 1.00 94.81 175 LEU A O 1
ATOM 1450 N N . SER A 1 176 ? 6.269 -16.728 -0.269 1.00 95.50 176 SER A N 1
ATOM 1451 C CA . SER A 1 176 ? 5.112 -17.475 -0.764 1.00 95.50 176 SER A CA 1
ATOM 1452 C C . SER A 1 176 ? 3.852 -16.608 -0.756 1.00 95.50 176 SER A C 1
ATOM 1454 O O . SER A 1 176 ? 3.171 -16.498 -1.778 1.00 95.50 176 SER A O 1
ATOM 1456 N N . GLN A 1 177 ? 3.594 -15.897 0.346 1.00 96.25 177 GLN A N 1
ATOM 1457 C CA . GLN A 1 177 ? 2.474 -14.965 0.468 1.00 96.25 177 GLN A CA 1
ATOM 1458 C C . GLN A 1 177 ? 2.536 -13.859 -0.594 1.00 96.25 177 GLN A C 1
ATOM 1460 O O . GLN A 1 177 ? 1.526 -13.582 -1.244 1.00 96.25 177 GLN A O 1
ATOM 1465 N N . LEU A 1 178 ? 3.707 -13.250 -0.809 1.00 96.88 178 LEU A N 1
ATOM 1466 C CA . LEU A 1 178 ? 3.930 -12.234 -1.840 1.00 96.88 178 LEU A CA 1
ATOM 1467 C C . LEU A 1 178 ? 3.601 -12.776 -3.234 1.00 96.88 178 LEU A C 1
ATOM 1469 O O . LEU A 1 178 ? 2.782 -12.196 -3.945 1.00 96.88 178 LEU A O 1
ATOM 1473 N N . ASN A 1 179 ? 4.191 -13.911 -3.609 1.00 96.81 179 ASN A N 1
ATOM 1474 C CA . ASN A 1 179 ? 3.956 -14.532 -4.912 1.00 96.81 179 ASN A CA 1
ATOM 1475 C C . ASN A 1 179 ? 2.485 -14.906 -5.115 1.00 96.81 179 ASN A C 1
ATOM 1477 O O . ASN A 1 179 ? 1.926 -14.639 -6.178 1.00 96.81 179 ASN A O 1
ATOM 1481 N N . ASN A 1 180 ? 1.842 -15.475 -4.095 1.00 96.75 180 ASN A N 1
ATOM 1482 C CA . ASN A 1 180 ? 0.424 -15.813 -4.129 1.00 96.75 180 ASN A CA 1
ATOM 1483 C C . ASN A 1 180 ? -0.441 -14.558 -4.341 1.00 96.75 180 ASN A C 1
ATOM 1485 O O . ASN A 1 180 ? -1.307 -14.530 -5.212 1.00 96.75 180 ASN A O 1
ATOM 1489 N N . SER A 1 181 ? -0.146 -13.483 -3.606 1.00 96.56 181 SER A N 1
ATOM 1490 C CA . SER A 1 181 ? -0.904 -12.226 -3.651 1.00 96.56 181 SER A CA 1
ATOM 1491 C C . SER A 1 181 ? -0.777 -11.497 -4.991 1.00 96.56 181 SER A C 1
ATOM 1493 O O . SER A 1 181 ? -1.740 -10.892 -5.470 1.00 96.56 181 SER A O 1
ATOM 1495 N N . LEU A 1 182 ? 0.397 -11.580 -5.624 1.00 97.12 182 LEU A N 1
ATOM 1496 C CA . LEU A 1 182 ? 0.657 -11.015 -6.949 1.00 97.12 182 LEU A CA 1
ATOM 1497 C C . LEU A 1 182 ? 0.030 -11.843 -8.076 1.00 97.12 182 LEU A C 1
ATOM 1499 O O . LEU A 1 182 ? -0.536 -11.264 -9.004 1.00 97.12 182 LEU A O 1
ATOM 1503 N N . LYS A 1 183 ? 0.102 -13.178 -7.997 1.00 96.19 183 LYS A N 1
ATOM 1504 C CA . LYS A 1 183 ? -0.451 -14.085 -9.018 1.00 96.19 183 LYS A CA 1
ATOM 1505 C C . LYS A 1 183 ? -1.972 -14.146 -8.998 1.00 96.19 183 LYS A C 1
ATOM 1507 O O . LYS A 1 183 ? -2.587 -14.216 -10.059 1.00 96.19 183 LYS A O 1
ATOM 1512 N N . ASN A 1 184 ? -2.567 -14.107 -7.809 1.00 95.88 184 ASN A N 1
ATOM 1513 C CA . ASN A 1 184 ? -4.008 -14.262 -7.622 1.00 95.88 184 ASN A CA 1
ATOM 1514 C C . ASN A 1 184 ? -4.744 -12.940 -7.390 1.00 95.88 184 ASN A C 1
ATOM 1516 O O . ASN A 1 184 ? -5.948 -12.963 -7.176 1.00 95.88 184 ASN A O 1
ATOM 1520 N N . GLU A 1 185 ? -4.042 -11.803 -7.471 1.00 93.88 185 GLU A N 1
ATOM 1521 C CA . GLU A 1 185 ? -4.624 -10.466 -7.288 1.00 93.88 185 GLU A CA 1
ATOM 1522 C C . GLU A 1 185 ? -5.395 -10.344 -5.958 1.00 93.88 185 GLU A C 1
ATOM 1524 O O . GLU A 1 185 ? -6.475 -9.770 -5.896 1.00 93.88 185 GLU A O 1
ATOM 1529 N N . ILE A 1 186 ? -4.824 -10.897 -4.877 1.00 94.50 186 ILE A N 1
ATOM 1530 C CA . ILE A 1 186 ? -5.462 -10.901 -3.551 1.00 94.50 186 ILE A CA 1
ATOM 1531 C C . ILE A 1 186 ? -5.724 -9.459 -3.105 1.00 94.50 186 ILE A C 1
ATOM 1533 O O . ILE A 1 186 ? -4.813 -8.623 -3.105 1.00 94.50 186 ILE A O 1
ATOM 1537 N N . GLU A 1 187 ? -6.966 -9.162 -2.734 1.00 93.12 187 GLU A N 1
ATOM 1538 C CA . GLU A 1 187 ? -7.332 -7.854 -2.205 1.00 93.12 187 GLU A CA 1
ATOM 1539 C C . GLU A 1 187 ? -6.577 -7.587 -0.897 1.00 93.12 187 GLU A C 1
ATOM 1541 O O . GLU A 1 187 ? -6.484 -8.442 -0.016 1.00 93.12 187 GLU A O 1
ATOM 1546 N N . LEU A 1 188 ? -5.973 -6.405 -0.803 1.00 93.75 188 LEU A N 1
ATOM 1547 C CA . LEU A 1 188 ? -5.202 -6.002 0.366 1.00 93.75 188 LEU A CA 1
ATOM 1548 C C . LEU A 1 188 ? -6.137 -5.308 1.349 1.00 93.75 188 LEU A C 1
ATOM 1550 O O . LEU A 1 188 ? -6.915 -4.454 0.929 1.00 93.75 188 LEU A O 1
ATOM 1554 N N . ASP A 1 189 ? -6.017 -5.620 2.640 1.00 94.12 189 ASP A N 1
ATOM 1555 C CA . ASP A 1 189 ? -6.816 -4.971 3.680 1.00 94.12 189 ASP A CA 1
ATOM 1556 C C . ASP A 1 189 ? -6.583 -3.446 3.667 1.00 94.12 189 ASP A C 1
ATOM 1558 O O . ASP A 1 189 ? -5.46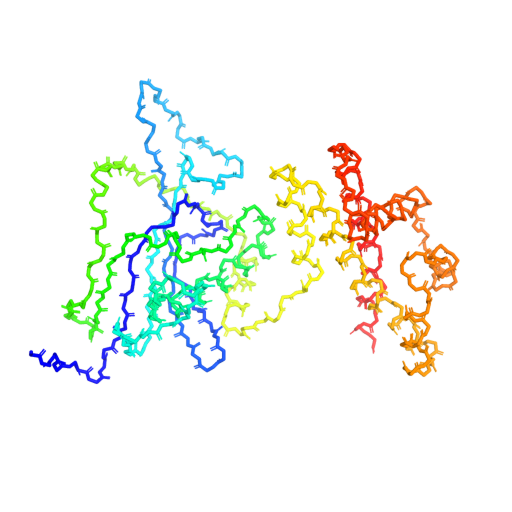8 -2.986 3.968 1.00 94.12 189 ASP A O 1
ATOM 1562 N N . PRO A 1 190 ? -7.616 -2.644 3.337 1.00 95.31 190 PRO A N 1
ATOM 1563 C CA . PRO A 1 190 ? -7.490 -1.197 3.279 1.00 95.31 190 PRO A CA 1
ATOM 1564 C C . PRO A 1 190 ? -7.064 -0.592 4.617 1.00 95.31 190 PRO A C 1
ATOM 1566 O O . PRO A 1 190 ? -6.302 0.373 4.623 1.00 95.31 190 PRO A O 1
ATOM 1569 N N . SER A 1 191 ? -7.495 -1.158 5.750 1.00 95.81 191 SER A N 1
ATOM 1570 C CA . SER A 1 191 ? -7.150 -0.631 7.075 1.00 95.81 191 SER A CA 1
ATOM 1571 C C . SER A 1 191 ? -5.642 -0.710 7.335 1.00 95.81 191 SER A C 1
ATOM 1573 O O . SER A 1 191 ? -5.020 0.287 7.710 1.00 95.81 191 SER A O 1
ATOM 1575 N N . LYS A 1 192 ? -5.019 -1.852 7.015 1.00 95.69 192 LYS A N 1
ATOM 1576 C CA . LYS A 1 192 ? -3.566 -2.037 7.099 1.00 95.69 192 LYS A CA 1
ATOM 1577 C C . LYS A 1 192 ? -2.833 -1.104 6.136 1.00 95.69 192 LYS A C 1
ATOM 1579 O O . LYS A 1 192 ? -1.813 -0.526 6.511 1.00 95.69 192 LYS A O 1
ATOM 1584 N N . ILE A 1 193 ? -3.349 -0.895 4.920 1.00 95.75 193 ILE A N 1
ATOM 1585 C CA . ILE A 1 193 ? -2.777 0.082 3.977 1.00 95.75 193 ILE A CA 1
ATOM 1586 C C . ILE A 1 193 ? -2.796 1.495 4.564 1.00 95.75 193 ILE A C 1
ATOM 1588 O O . ILE A 1 193 ? -1.778 2.188 4.517 1.00 95.75 193 ILE A O 1
ATOM 1592 N N . PHE A 1 194 ? -3.921 1.918 5.133 1.00 97.75 194 PHE A N 1
ATOM 1593 C CA . PHE A 1 194 ? -4.058 3.239 5.734 1.00 97.75 194 PHE A CA 1
ATOM 1594 C C . PHE A 1 194 ? -3.139 3.432 6.943 1.00 97.75 194 PHE A C 1
ATOM 1596 O O . PHE A 1 194 ? -2.485 4.469 7.043 1.00 97.75 194 PHE A O 1
ATOM 1603 N N . LEU A 1 195 ? -2.984 2.410 7.786 1.00 97.25 195 LEU A N 1
ATOM 1604 C CA . LEU A 1 195 ? -2.049 2.448 8.910 1.00 97.25 195 LEU A CA 1
ATOM 1605 C C . LEU A 1 195 ? -0.576 2.497 8.455 1.00 97.25 195 LEU A C 1
ATOM 1607 O O . LEU A 1 195 ? 0.244 3.210 9.033 1.00 97.25 195 LEU A O 1
ATOM 1611 N N . MET A 1 196 ? -0.208 1.790 7.382 1.00 96.25 196 MET A N 1
ATOM 1612 C CA . MET A 1 196 ? 1.130 1.932 6.788 1.00 96.25 196 MET A CA 1
ATOM 1613 C C . MET A 1 196 ? 1.339 3.345 6.228 1.00 96.25 196 MET A C 1
ATOM 1615 O O . MET A 1 196 ? 2.378 3.963 6.464 1.00 96.25 196 MET A O 1
ATOM 1619 N N . ASN A 1 197 ? 0.338 3.896 5.538 1.00 97.19 197 ASN A N 1
ATOM 1620 C CA . ASN A 1 197 ? 0.402 5.259 5.017 1.00 97.19 197 ASN A CA 1
ATOM 1621 C C . ASN A 1 197 ? 0.527 6.295 6.146 1.00 97.19 197 ASN A C 1
ATOM 1623 O O . ASN A 1 197 ? 1.271 7.261 5.979 1.00 97.19 197 ASN A O 1
ATOM 1627 N N . SER A 1 198 ? -0.128 6.096 7.298 1.00 97.94 198 SER A N 1
ATOM 1628 C CA . SER A 1 198 ? 0.032 6.993 8.448 1.00 97.94 198 SER A CA 1
ATOM 1629 C C . SER A 1 198 ? 1.441 6.948 9.026 1.00 97.94 198 SER A C 1
ATOM 1631 O O . SER A 1 198 ? 2.009 7.997 9.318 1.00 97.94 198 SER A O 1
ATOM 1633 N N . LYS A 1 199 ? 2.037 5.754 9.140 1.00 96.69 199 LYS A N 1
ATOM 1634 C CA . LYS A 1 199 ? 3.426 5.589 9.597 1.00 96.69 199 LYS A CA 1
ATOM 1635 C C . LYS A 1 199 ? 4.412 6.259 8.635 1.00 96.69 199 LYS A C 1
ATOM 1637 O O . LYS A 1 199 ? 5.312 6.967 9.080 1.00 96.69 199 LYS A O 1
ATOM 1642 N N . ASN A 1 200 ? 4.209 6.113 7.322 1.00 95.69 200 ASN A N 1
ATOM 1643 C CA . ASN A 1 200 ? 5.025 6.812 6.326 1.00 95.69 200 ASN A CA 1
ATOM 1644 C C . ASN A 1 200 ? 4.861 8.333 6.420 1.00 95.69 200 ASN A C 1
ATOM 1646 O O . ASN A 1 200 ? 5.856 9.045 6.423 1.00 95.69 200 ASN A O 1
ATOM 1650 N N . ALA A 1 201 ? 3.632 8.841 6.535 1.00 96.62 201 ALA A N 1
ATOM 1651 C CA . ALA A 1 201 ? 3.386 10.275 6.682 1.00 96.62 201 ALA A CA 1
ATOM 1652 C C . ALA A 1 201 ? 4.050 10.843 7.947 1.00 96.62 201 ALA A C 1
ATOM 1654 O O . ALA A 1 201 ? 4.687 11.888 7.878 1.00 96.62 201 ALA A O 1
ATOM 1655 N N . CYS A 1 202 ? 3.990 10.111 9.065 1.00 96.31 202 CYS A N 1
ATOM 1656 C CA . CYS A 1 202 ? 4.682 10.474 10.302 1.00 96.31 202 CYS A CA 1
ATOM 1657 C C . CYS A 1 202 ? 6.206 10.526 10.107 1.00 96.31 202 CYS A C 1
ATOM 1659 O O . CYS A 1 202 ? 6.841 11.490 10.518 1.00 96.31 202 CYS A O 1
ATOM 1661 N N . LEU A 1 203 ? 6.783 9.544 9.400 1.00 93.75 203 LEU A N 1
ATOM 1662 C CA . LEU A 1 203 ? 8.206 9.529 9.033 1.00 93.75 203 LEU A CA 1
ATOM 1663 C C . LEU A 1 203 ? 8.604 10.716 8.134 1.00 93.75 203 LEU A C 1
ATOM 1665 O O . LEU A 1 203 ? 9.767 11.104 8.115 1.00 93.75 203 LEU A O 1
ATOM 1669 N N . GLN A 1 204 ? 7.666 11.270 7.363 1.00 93.38 204 GLN A N 1
ATOM 1670 C CA . GLN A 1 204 ? 7.874 12.468 6.539 1.00 93.38 204 GLN A CA 1
ATOM 1671 C C . GLN A 1 204 ? 7.515 13.773 7.256 1.00 93.38 204 GLN A C 1
ATOM 1673 O O . GLN A 1 204 ? 7.447 14.808 6.599 1.00 93.38 204 GLN A O 1
ATOM 1678 N N . GLU A 1 205 ? 7.237 13.720 8.560 1.00 95.56 205 GLU A N 1
ATOM 1679 C CA . GLU A 1 205 ? 6.801 14.868 9.363 1.00 95.56 205 GLU A CA 1
ATOM 1680 C C . GLU A 1 205 ? 5.478 15.502 8.877 1.00 95.56 205 GLU A C 1
ATOM 1682 O O . GLU A 1 205 ? 5.102 16.599 9.291 1.00 95.56 205 GLU A O 1
ATOM 1687 N N . ASP A 1 206 ? 4.700 14.793 8.049 1.00 96.88 206 ASP A N 1
ATOM 1688 C CA . ASP A 1 206 ? 3.334 15.185 7.692 1.00 96.88 206 ASP A CA 1
ATOM 1689 C C . ASP A 1 206 ? 2.344 14.623 8.718 1.00 96.88 206 ASP A C 1
ATOM 1691 O O . ASP A 1 206 ? 1.557 13.705 8.460 1.00 96.88 206 ASP A O 1
ATOM 1695 N N . PHE A 1 207 ? 2.396 15.185 9.926 1.00 97.69 207 PHE A N 1
ATOM 1696 C CA . PHE A 1 207 ? 1.588 14.738 11.065 1.00 97.69 207 PHE A CA 1
ATOM 1697 C C . PHE A 1 207 ? 0.081 14.868 10.818 1.00 97.69 207 PHE A C 1
ATOM 1699 O O . PHE A 1 207 ? -0.713 14.076 11.328 1.00 97.69 207 PHE A O 1
ATOM 1706 N N . ARG A 1 208 ? -0.333 15.827 9.982 1.00 97.69 208 ARG A N 1
ATOM 1707 C CA . ARG A 1 208 ? -1.742 15.991 9.600 1.00 97.69 208 ARG A CA 1
ATOM 1708 C C . ARG A 1 208 ? -2.225 14.797 8.796 1.00 97.69 208 ARG A C 1
ATOM 1710 O O . ARG A 1 208 ? -3.243 14.198 9.143 1.00 97.69 208 ARG A O 1
ATOM 1717 N N . LEU A 1 209 ? -1.492 14.446 7.740 1.00 97.69 209 LEU A N 1
ATOM 1718 C CA . LEU A 1 209 ? -1.819 13.282 6.929 1.00 97.69 209 LEU A CA 1
ATOM 1719 C C . LEU A 1 209 ? -1.713 11.999 7.758 1.00 97.69 209 LEU A C 1
ATOM 1721 O O . LEU A 1 209 ? -2.575 11.134 7.636 1.00 97.69 209 LEU A O 1
ATOM 1725 N N . ALA A 1 210 ? -0.723 11.904 8.647 1.00 98.19 210 ALA A N 1
ATOM 1726 C CA . ALA A 1 210 ? -0.560 10.760 9.533 1.00 98.19 210 ALA A CA 1
ATOM 1727 C C . ALA A 1 210 ? -1.805 10.518 10.405 1.00 98.19 210 ALA A C 1
ATOM 1729 O O . ALA A 1 210 ? -2.339 9.410 10.405 1.00 98.19 210 ALA A O 1
ATOM 1730 N N . ILE A 1 211 ? -2.323 11.560 11.068 1.00 98.12 211 ILE A N 1
ATOM 1731 C CA . ILE A 1 211 ? -3.554 11.484 11.871 1.00 98.12 211 ILE A CA 1
ATOM 1732 C C . ILE A 1 211 ? -4.779 11.146 11.017 1.00 98.12 211 ILE A C 1
ATOM 1734 O O . ILE A 1 211 ? -5.610 10.340 11.428 1.00 98.12 211 ILE A O 1
ATOM 1738 N N . ILE A 1 212 ? -4.917 11.746 9.830 1.00 97.75 212 ILE A N 1
ATOM 1739 C CA . ILE A 1 212 ? -6.051 11.451 8.943 1.00 97.75 212 ILE A CA 1
ATOM 1740 C C . ILE A 1 212 ? -6.050 9.969 8.557 1.00 97.75 212 ILE A C 1
ATOM 1742 O O . ILE A 1 212 ? -7.065 9.296 8.720 1.00 97.75 212 ILE A O 1
ATOM 1746 N N . GLN A 1 213 ? -4.916 9.456 8.076 1.00 98.25 213 GLN A N 1
ATOM 1747 C CA . GLN A 1 213 ? -4.811 8.081 7.594 1.00 98.25 213 GLN A CA 1
ATOM 1748 C C . GLN A 1 213 ? -4.971 7.059 8.730 1.00 98.25 213 GLN A C 1
ATOM 1750 O O . GLN A 1 213 ? -5.649 6.049 8.546 1.00 98.25 213 GLN A O 1
ATOM 1755 N N . SER A 1 214 ? -4.414 7.323 9.918 1.00 98.19 214 SER A N 1
ATOM 1756 C CA . SER A 1 214 ? -4.563 6.410 11.059 1.00 98.19 214 SER A CA 1
ATOM 1757 C C . SER A 1 214 ? -6.007 6.358 11.550 1.00 98.19 214 SER A C 1
ATOM 1759 O O . SER A 1 214 ? -6.527 5.274 11.812 1.00 98.19 214 SER A O 1
ATOM 1761 N N . VAL A 1 215 ? -6.697 7.503 11.602 1.00 96.44 215 VAL A N 1
ATOM 1762 C CA . VAL A 1 215 ? -8.120 7.533 11.949 1.00 96.44 215 VAL A CA 1
ATOM 1763 C C . VAL A 1 215 ? -8.930 6.761 10.913 1.00 96.44 215 VAL A C 1
ATOM 1765 O O . VAL A 1 215 ? -9.703 5.912 11.334 1.00 96.44 215 VAL A O 1
ATOM 1768 N N . ILE A 1 216 ? -8.705 6.951 9.601 1.00 96.44 216 ILE A N 1
ATOM 1769 C CA . ILE A 1 216 ? -9.378 6.172 8.536 1.00 96.44 216 ILE A CA 1
ATOM 1770 C C . ILE A 1 216 ? -9.221 4.659 8.763 1.00 96.44 216 ILE A C 1
ATOM 1772 O O . ILE A 1 216 ? -10.205 3.923 8.676 1.00 96.44 216 ILE A O 1
ATOM 1776 N N . ALA A 1 217 ? -8.012 4.192 9.097 1.00 97.19 217 ALA A N 1
ATOM 1777 C CA . ALA A 1 217 ? -7.770 2.784 9.411 1.00 97.19 217 ALA A CA 1
ATOM 1778 C C . ALA A 1 217 ? -8.640 2.295 10.585 1.00 97.19 217 ALA A C 1
ATOM 1780 O O . ALA A 1 217 ? -9.272 1.241 10.488 1.00 97.19 217 ALA A O 1
ATOM 1781 N N . LEU A 1 218 ? -8.723 3.086 11.662 1.00 95.31 218 LEU A N 1
ATOM 1782 C CA . LEU A 1 218 ? -9.579 2.791 12.811 1.00 95.31 218 LEU A CA 1
ATOM 1783 C C . LEU A 1 218 ? -11.064 2.738 12.423 1.00 95.31 218 LEU A C 1
ATOM 1785 O O . LEU A 1 218 ? -11.774 1.848 12.885 1.00 95.31 218 LEU A O 1
ATOM 1789 N N . GLU A 1 219 ? -11.544 3.657 11.580 1.00 92.81 219 GLU A N 1
ATOM 1790 C CA . GLU A 1 219 ? -12.960 3.710 11.176 1.00 92.81 219 GLU A CA 1
ATOM 1791 C C . GLU A 1 219 ? -13.382 2.437 10.444 1.00 92.81 219 GLU A C 1
ATOM 1793 O O . GLU A 1 219 ? -14.458 1.898 10.705 1.00 92.81 219 GLU A O 1
ATOM 1798 N N . ILE A 1 220 ? -12.519 1.941 9.554 1.00 93.75 220 ILE A N 1
ATOM 1799 C CA . ILE A 1 220 ? -12.760 0.722 8.776 1.00 93.75 220 ILE A CA 1
ATOM 1800 C C . ILE A 1 220 ? -12.888 -0.483 9.708 1.00 93.75 220 ILE A C 1
ATOM 1802 O O . ILE A 1 220 ? -13.861 -1.233 9.614 1.00 93.75 220 ILE A O 1
ATOM 1806 N N . ILE A 1 221 ? -11.942 -0.649 10.636 1.00 94.31 221 ILE A N 1
ATOM 1807 C CA . ILE A 1 221 ? -11.955 -1.776 11.575 1.00 94.31 221 ILE A CA 1
ATOM 1808 C C . ILE A 1 221 ? -13.119 -1.670 12.555 1.00 94.31 221 ILE A C 1
ATOM 1810 O O . ILE A 1 221 ? -13.782 -2.669 12.826 1.00 94.31 221 ILE A O 1
ATOM 1814 N N . LEU A 1 222 ? -13.430 -0.470 13.050 1.00 91.25 222 LEU A N 1
ATOM 1815 C CA . LEU A 1 222 ? -14.572 -0.279 13.937 1.00 91.25 222 LEU A CA 1
ATOM 1816 C C . LEU A 1 222 ? -15.892 -0.594 13.222 1.00 91.25 222 LEU A C 1
ATOM 1818 O O . LEU A 1 222 ? -16.747 -1.266 13.797 1.00 91.25 222 LEU A O 1
ATOM 1822 N N . TYR A 1 223 ? -16.048 -0.169 11.964 1.00 90.06 223 TYR A N 1
ATOM 1823 C CA . TYR A 1 223 ? -17.206 -0.519 11.139 1.00 90.06 223 TYR A CA 1
ATOM 1824 C C . TYR A 1 22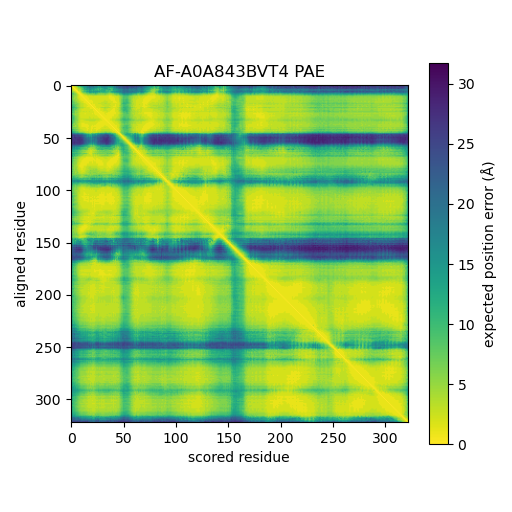3 ? -17.359 -2.040 11.017 1.00 90.06 223 TYR A C 1
ATOM 1826 O O . TYR A 1 223 ? -18.438 -2.579 11.275 1.00 90.06 223 TYR A O 1
ATOM 1834 N N . GLN A 1 224 ? -16.276 -2.740 10.667 1.00 91.44 224 GLN A N 1
ATOM 1835 C CA . GLN A 1 224 ? -16.276 -4.199 10.537 1.00 91.44 224 GLN A CA 1
ATOM 1836 C C . GLN A 1 224 ? -16.602 -4.891 11.864 1.00 91.44 224 GLN A C 1
ATOM 1838 O O . GLN A 1 224 ? -17.410 -5.818 11.887 1.00 91.44 224 GLN A O 1
ATOM 1843 N N . PHE A 1 225 ? -16.028 -4.415 12.970 1.00 91.56 225 PHE A N 1
ATOM 1844 C CA . PHE A 1 225 ? -16.294 -4.925 14.311 1.00 91.56 225 PHE A CA 1
ATOM 1845 C C . PHE A 1 225 ? -17.771 -4.783 14.696 1.00 91.56 225 PHE A C 1
ATOM 1847 O O . PHE A 1 225 ? -18.399 -5.774 15.070 1.00 91.56 225 PHE A O 1
ATOM 1854 N N . ILE A 1 226 ? -18.347 -3.580 14.568 1.00 88.88 226 ILE A N 1
ATOM 1855 C CA . ILE A 1 226 ? -19.753 -3.329 14.921 1.00 88.88 226 ILE A CA 1
ATOM 1856 C C . ILE A 1 226 ? -20.672 -4.194 14.063 1.00 88.88 226 ILE A C 1
ATOM 1858 O O . ILE A 1 226 ? -21.612 -4.792 14.585 1.00 88.88 226 ILE A O 1
ATOM 1862 N N . LYS A 1 227 ? -20.394 -4.289 12.759 1.00 88.50 227 LYS A N 1
ATOM 1863 C CA . LYS A 1 227 ? -21.165 -5.134 11.848 1.00 88.50 227 LYS A CA 1
ATOM 1864 C C . LYS A 1 227 ? -21.126 -6.601 12.286 1.00 88.50 227 LYS A C 1
ATOM 1866 O O . LYS A 1 227 ? -22.177 -7.206 12.453 1.00 88.50 227 LYS A O 1
ATOM 1871 N N . CYS A 1 228 ? -19.933 -7.131 12.542 1.00 89.56 228 CYS A N 1
ATOM 1872 C CA . CYS A 1 228 ? -19.717 -8.516 12.951 1.00 89.56 228 CYS A CA 1
ATOM 1873 C C . CYS A 1 228 ? -20.429 -8.857 14.275 1.00 89.56 228 CYS A C 1
ATOM 1875 O O . CYS A 1 228 ? -21.148 -9.851 14.371 1.00 89.56 228 CYS A O 1
ATOM 1877 N N . GLN A 1 229 ? -20.306 -7.998 15.292 1.00 88.62 229 GLN A N 1
ATOM 1878 C CA . GLN A 1 229 ? -20.997 -8.204 16.570 1.00 88.62 229 GLN A CA 1
ATOM 1879 C C . GLN A 1 229 ? -22.514 -8.018 16.440 1.00 88.62 229 GLN A C 1
ATOM 1881 O O . GLN A 1 229 ? -23.285 -8.771 17.031 1.00 88.62 229 GLN A O 1
ATOM 1886 N N . GLY A 1 230 ? -22.959 -7.054 15.635 1.00 86.81 230 GLY A N 1
ATOM 1887 C CA . GLY A 1 230 ? -24.371 -6.833 15.350 1.00 86.81 230 GLY A CA 1
ATOM 1888 C C . GLY A 1 230 ? -25.039 -8.022 14.658 1.00 86.81 230 GLY A C 1
ATOM 1889 O O . GLY A 1 230 ? -26.163 -8.381 15.006 1.00 86.81 230 GLY A O 1
ATOM 1890 N N . GLU A 1 231 ? -24.334 -8.668 13.726 1.00 87.00 231 GLU A N 1
ATOM 1891 C CA . GLU A 1 231 ? -24.787 -9.888 13.051 1.00 87.00 231 GLU A CA 1
ATOM 1892 C C . GLU A 1 231 ? -24.946 -11.056 14.037 1.00 87.00 231 GLU A C 1
ATOM 1894 O O . GLU A 1 231 ? -25.972 -11.737 14.003 1.00 87.00 231 GLU A O 1
ATOM 1899 N N . LYS A 1 232 ? -24.019 -11.238 14.992 1.00 87.19 232 LYS A N 1
ATOM 1900 C CA . LYS A 1 232 ? -24.169 -12.237 16.074 1.00 87.19 232 LYS A CA 1
ATOM 1901 C C . LYS A 1 232 ? -25.396 -11.987 16.942 1.00 87.19 232 LYS A C 1
ATOM 1903 O O . LYS A 1 232 ? -26.078 -12.926 17.344 1.00 87.19 232 LYS A O 1
ATOM 1908 N N . LEU A 1 233 ? -25.690 -10.716 17.202 1.00 87.69 233 LEU A N 1
ATOM 1909 C CA . LEU A 1 233 ? -26.878 -10.286 17.937 1.00 87.69 233 LEU A CA 1
ATOM 1910 C C . LEU A 1 233 ? -28.154 -10.305 17.074 1.00 87.69 233 LEU A C 1
ATOM 1912 O O . LEU A 1 233 ? -29.216 -9.916 17.554 1.00 87.69 233 LEU A O 1
ATOM 1916 N N . LYS A 1 234 ? -28.070 -10.760 15.813 1.00 90.56 234 LYS A N 1
ATOM 1917 C CA . LYS A 1 234 ? -29.175 -10.818 14.841 1.00 90.56 234 LYS A CA 1
ATOM 1918 C C . LYS A 1 234 ? -29.851 -9.461 14.610 1.00 90.56 234 LYS A C 1
ATOM 1920 O O . LYS A 1 234 ? -31.039 -9.391 14.295 1.00 90.56 234 LYS A O 1
ATOM 1925 N N . ILE A 1 235 ? -29.096 -8.372 14.748 1.00 87.56 235 ILE A N 1
ATOM 1926 C CA . ILE A 1 235 ? -29.594 -7.024 14.483 1.00 87.56 235 ILE A CA 1
ATOM 1927 C C . ILE A 1 235 ? -29.697 -6.840 12.960 1.00 87.56 235 ILE A C 1
ATOM 1929 O O . ILE A 1 235 ? -28.735 -7.130 12.244 1.00 87.56 235 ILE A O 1
ATOM 1933 N N . PRO A 1 236 ? -30.824 -6.334 12.427 1.00 87.19 236 PRO A N 1
ATOM 1934 C CA . PRO A 1 236 ? -30.967 -6.112 10.994 1.00 87.19 236 PRO A CA 1
ATOM 1935 C C . PRO A 1 236 ? -29.878 -5.189 10.433 1.00 87.19 236 PRO A C 1
ATOM 1937 O O . PRO A 1 236 ? -29.611 -4.115 10.976 1.00 87.19 236 PRO A O 1
ATOM 1940 N N . ALA A 1 237 ? -29.308 -5.553 9.280 1.00 83.50 237 ALA A N 1
ATOM 1941 C CA . ALA A 1 237 ? -28.225 -4.798 8.641 1.00 83.50 237 ALA A CA 1
ATOM 1942 C C . ALA A 1 237 ? -28.582 -3.323 8.371 1.00 83.50 237 ALA A C 1
ATOM 1944 O O . ALA A 1 237 ? -27.725 -2.444 8.453 1.00 83.50 237 ALA A O 1
ATOM 1945 N N . LYS A 1 238 ? -29.856 -3.030 8.074 1.00 85.00 238 LYS A N 1
ATOM 1946 C CA . LYS A 1 238 ? -30.342 -1.655 7.888 1.00 85.00 238 LYS A CA 1
ATOM 1947 C C . LYS A 1 238 ? -30.192 -0.828 9.169 1.00 85.00 238 LYS A C 1
ATOM 1949 O O . LYS A 1 238 ? -29.704 0.295 9.091 1.00 85.00 238 LYS A O 1
ATOM 1954 N N . THR A 1 239 ? -30.549 -1.410 10.314 1.00 82.94 239 THR A N 1
ATOM 1955 C CA . THR A 1 239 ? -30.426 -0.792 11.641 1.00 82.94 239 THR A CA 1
ATOM 1956 C C . THR A 1 239 ? -28.962 -0.608 12.027 1.00 82.94 239 THR A C 1
ATOM 1958 O O . THR A 1 239 ? -28.578 0.466 12.471 1.00 82.94 239 THR A O 1
ATOM 1961 N N . LEU A 1 240 ? -28.108 -1.609 11.782 1.00 81.50 240 LEU A N 1
ATOM 1962 C CA . LEU A 1 240 ? -26.668 -1.478 12.036 1.00 81.50 240 LEU A CA 1
ATOM 1963 C C . LEU A 1 240 ? -26.052 -0.342 11.217 1.00 81.50 240 LEU A C 1
ATOM 1965 O O . LEU A 1 240 ? -25.324 0.487 11.754 1.00 81.50 240 LEU A O 1
ATOM 1969 N N . ASN A 1 241 ? -26.381 -0.257 9.928 1.00 79.25 241 ASN A N 1
ATOM 1970 C CA . ASN A 1 241 ? -25.848 0.785 9.057 1.00 79.25 241 ASN A CA 1
ATOM 1971 C C . ASN A 1 241 ? -26.330 2.193 9.441 1.00 79.25 241 ASN A C 1
ATOM 1973 O O . ASN A 1 241 ? -25.549 3.136 9.315 1.00 79.25 241 ASN A O 1
ATOM 1977 N N . SER A 1 242 ? -27.581 2.362 9.892 1.00 78.56 242 SER A N 1
ATOM 1978 C CA . SER A 1 242 ? -28.049 3.658 10.403 1.00 78.56 242 SER A CA 1
ATOM 1979 C C . SER A 1 242 ? -27.356 4.011 11.715 1.00 78.56 242 SER A C 1
ATOM 1981 O O . SER A 1 242 ? -26.801 5.100 11.818 1.00 78.56 242 SER A O 1
ATOM 1983 N N . SER A 1 243 ? -27.263 3.070 12.659 1.00 73.19 243 SER A N 1
ATOM 1984 C CA . SER A 1 243 ? -26.589 3.301 13.940 1.00 73.19 243 SER A CA 1
ATOM 1985 C C . SER A 1 243 ? -25.109 3.642 13.768 1.00 73.19 243 SER A C 1
ATOM 1987 O O . SER A 1 243 ? -24.626 4.567 14.409 1.00 73.19 243 SER A O 1
ATOM 1989 N N . ILE A 1 244 ? -24.379 2.971 12.870 1.00 75.38 244 ILE A N 1
ATOM 1990 C CA . ILE A 1 244 ? -22.965 3.297 12.620 1.00 75.38 244 ILE A CA 1
ATOM 1991 C C . ILE A 1 244 ? -22.813 4.713 12.038 1.00 75.38 244 ILE A C 1
ATOM 1993 O O . ILE A 1 244 ? -21.905 5.446 12.436 1.00 75.38 244 ILE A O 1
ATOM 1997 N N . LYS A 1 245 ? -23.711 5.125 11.132 1.00 72.88 245 LYS A N 1
ATOM 1998 C CA . LYS A 1 245 ? -23.711 6.485 10.566 1.00 72.88 245 LYS A CA 1
ATOM 1999 C C . LYS A 1 245 ? -24.046 7.552 11.607 1.00 72.88 245 LYS A C 1
ATOM 2001 O O . LYS A 1 245 ? -23.410 8.599 11.612 1.00 72.88 245 LYS A O 1
ATOM 2006 N N . GLU A 1 246 ? -25.033 7.288 12.459 1.00 65.50 246 GLU A N 1
ATOM 2007 C CA . GLU A 1 246 ? -25.538 8.233 13.462 1.00 65.50 246 GLU A CA 1
ATOM 2008 C C . GLU A 1 246 ? -24.603 8.386 14.659 1.00 65.50 246 GLU A C 1
ATOM 2010 O O . GLU A 1 246 ? -24.421 9.496 15.152 1.00 65.50 246 GLU A O 1
ATOM 2015 N N . ILE A 1 247 ? -23.983 7.292 15.115 1.00 64.38 247 ILE A N 1
ATOM 2016 C CA . ILE A 1 247 ? -23.037 7.338 16.233 1.00 64.38 247 ILE A CA 1
ATOM 2017 C C . ILE A 1 247 ? -21.856 8.234 15.855 1.00 64.38 247 ILE A C 1
ATOM 2019 O O . ILE A 1 247 ? -21.444 9.070 16.663 1.00 64.38 247 ILE A O 1
ATOM 2023 N N . GLY A 1 248 ? -21.342 8.094 14.626 1.00 61.47 248 GLY A N 1
ATOM 2024 C CA . GLY A 1 248 ? -20.102 8.733 14.199 1.00 61.47 248 GLY A CA 1
ATOM 2025 C C . GLY A 1 248 ? -18.926 8.354 15.113 1.00 61.47 248 GLY A C 1
ATOM 2026 O O . GLY A 1 248 ? -19.072 7.983 16.275 1.00 61.47 248 GLY A O 1
ATOM 2027 N N . LEU A 1 249 ? -17.688 8.461 14.648 1.00 61.06 249 LEU A N 1
ATOM 2028 C CA . LEU A 1 249 ? -16.551 8.158 15.535 1.00 61.06 249 LEU A CA 1
ATOM 2029 C C . LEU A 1 249 ? -16.332 9.209 16.632 1.00 61.06 249 LEU A C 1
ATOM 2031 O O . LEU A 1 249 ? -15.588 8.993 17.581 1.00 61.06 249 LEU A O 1
ATOM 2035 N N . THR A 1 250 ? -17.021 10.342 16.551 1.00 61.69 250 THR A N 1
ATOM 2036 C CA . THR A 1 250 ? -17.105 11.319 17.641 1.00 61.69 250 THR A CA 1
ATOM 2037 C C . THR A 1 250 ? -18.050 10.909 18.767 1.00 61.69 250 THR A C 1
ATOM 2039 O O . THR A 1 250 ? -18.016 11.537 19.824 1.00 61.69 250 THR A O 1
ATOM 2042 N N . GLY A 1 251 ? -18.894 9.896 18.554 1.00 62.88 251 GLY A N 1
ATOM 2043 C CA . GLY A 1 251 ? -19.868 9.426 19.528 1.00 62.88 251 GLY A CA 1
ATOM 2044 C C . GLY A 1 251 ? -19.257 8.667 20.709 1.00 62.88 251 GLY A C 1
ATOM 2045 O O . GLY A 1 251 ? -18.042 8.567 20.906 1.00 62.88 251 GLY A O 1
ATOM 2046 N N . ASN A 1 252 ? -20.134 8.094 21.528 1.00 73.06 252 ASN A N 1
ATOM 2047 C CA . ASN A 1 252 ? -19.781 7.329 22.721 1.00 73.06 252 ASN A CA 1
ATOM 2048 C C . ASN A 1 252 ? -19.213 5.930 22.374 1.00 73.06 252 ASN A C 1
ATOM 2050 O O . ASN A 1 252 ? -19.787 4.908 22.739 1.00 73.06 252 ASN A O 1
ATOM 2054 N N . ILE A 1 253 ? -18.042 5.884 21.717 1.00 78.81 253 ILE A N 1
ATOM 2055 C CA . ILE A 1 253 ? -17.302 4.641 21.404 1.00 78.81 253 ILE A CA 1
ATOM 2056 C C . ILE A 1 253 ? -17.105 3.788 22.663 1.00 78.81 253 ILE A C 1
ATOM 2058 O O . ILE A 1 253 ? -17.262 2.578 22.618 1.00 78.81 253 ILE A O 1
ATOM 2062 N N . LEU A 1 254 ? -16.806 4.415 23.803 1.00 82.56 254 LEU A N 1
ATOM 2063 C CA . LEU A 1 254 ? -16.550 3.714 25.063 1.00 82.56 254 LEU A CA 1
ATOM 2064 C C . LEU A 1 254 ? -17.762 2.876 25.538 1.00 82.56 254 LEU A C 1
ATOM 2066 O O . LEU A 1 254 ? -17.586 1.673 25.715 1.00 82.56 254 LEU A O 1
ATOM 2070 N N . PRO A 1 255 ? -18.974 3.446 25.723 1.00 82.31 255 PRO A N 1
ATOM 2071 C CA . PRO A 1 255 ? -20.168 2.647 26.011 1.00 82.31 255 PRO A CA 1
ATOM 2072 C C . PRO A 1 255 ? -20.451 1.553 24.982 1.00 82.31 255 PRO A C 1
ATOM 2074 O O . PRO A 1 255 ? -20.778 0.435 25.370 1.00 82.31 255 PRO A O 1
ATOM 2077 N N . LEU A 1 256 ? -20.289 1.852 23.688 1.00 83.44 256 LEU A N 1
ATOM 2078 C CA . LEU A 1 256 ? -20.523 0.878 22.622 1.00 83.44 256 LEU A CA 1
ATOM 2079 C C . LEU A 1 256 ? -19.568 -0.316 22.727 1.00 83.44 256 LEU A C 1
ATOM 2081 O O . LEU A 1 256 ? -20.019 -1.456 22.676 1.00 83.44 256 LEU A O 1
ATOM 2085 N N . LEU A 1 257 ? -18.268 -0.060 22.905 1.00 85.50 257 LEU A N 1
ATOM 2086 C CA . LEU A 1 257 ? -17.267 -1.108 23.086 1.00 85.50 257 LEU A CA 1
ATOM 2087 C C . LEU A 1 257 ? -17.593 -1.948 24.319 1.00 85.50 257 LEU A C 1
ATOM 2089 O O . LEU A 1 257 ? -17.744 -3.154 24.182 1.00 85.50 257 LEU A O 1
ATOM 2093 N N . LYS A 1 258 ? -17.823 -1.313 25.476 1.00 85.44 258 LYS A N 1
ATOM 2094 C CA . LYS A 1 258 ? -18.173 -2.017 26.721 1.00 85.44 258 LYS A CA 1
ATOM 2095 C C . LYS A 1 258 ? -19.398 -2.917 26.572 1.00 85.44 258 LYS A C 1
ATOM 2097 O O . LYS A 1 258 ? -19.401 -4.030 27.083 1.00 85.44 258 LYS A O 1
ATOM 2102 N N . MET A 1 259 ? -20.429 -2.446 25.872 1.00 83.94 259 MET A N 1
ATOM 2103 C CA . MET A 1 259 ? -21.642 -3.226 25.634 1.00 83.94 259 MET A CA 1
ATOM 2104 C C . MET A 1 259 ? -21.377 -4.419 24.704 1.00 83.94 259 MET A C 1
ATOM 2106 O O . MET A 1 259 ? -21.857 -5.517 24.963 1.00 83.94 259 MET A O 1
ATOM 2110 N N . LEU A 1 260 ? -20.606 -4.220 23.630 1.00 86.12 260 LEU A N 1
ATOM 2111 C CA . LEU A 1 260 ? -20.321 -5.258 22.632 1.00 86.12 260 LEU A CA 1
ATOM 2112 C C . LEU A 1 260 ? -19.216 -6.241 23.050 1.00 86.12 260 LEU A C 1
ATOM 2114 O O . LEU A 1 260 ? -19.003 -7.236 22.353 1.00 86.12 260 LEU A O 1
ATOM 2118 N N . THR A 1 261 ? -18.511 -5.972 24.152 1.00 87.56 261 THR A N 1
ATOM 2119 C CA . THR A 1 261 ? -17.438 -6.821 24.692 1.00 87.56 261 THR A CA 1
ATOM 2120 C C . THR A 1 261 ? -17.645 -7.168 26.169 1.00 87.56 261 THR A C 1
ATOM 2122 O O . THR A 1 261 ? -16.669 -7.433 26.856 1.00 87.56 261 THR A O 1
ATOM 2125 N N . ILE A 1 262 ? -18.883 -7.165 26.680 1.00 84.94 262 ILE A N 1
ATOM 2126 C CA . ILE A 1 262 ? -19.182 -7.243 28.125 1.00 84.94 262 ILE A CA 1
ATOM 2127 C C . ILE A 1 262 ? -18.520 -8.427 28.861 1.00 84.94 262 ILE A C 1
ATOM 2129 O O . ILE A 1 262 ? -18.025 -8.242 29.969 1.00 84.94 262 ILE A O 1
ATOM 2133 N N . ASP A 1 263 ? -18.406 -9.589 28.214 1.00 84.31 263 ASP A N 1
ATOM 2134 C CA . ASP A 1 263 ? -17.813 -10.812 28.785 1.00 84.31 263 ASP A CA 1
ATOM 2135 C C . ASP A 1 263 ? -16.367 -11.056 28.322 1.00 84.31 263 ASP A C 1
ATOM 2137 O O . ASP A 1 263 ? -15.915 -12.195 28.203 1.00 84.31 263 ASP A O 1
ATOM 2141 N N . GLN A 1 264 ? -15.657 -9.998 27.939 1.00 87.94 264 GLN A N 1
ATOM 2142 C CA . GLN A 1 264 ? -14.330 -10.079 27.332 1.00 87.94 264 GLN A CA 1
ATOM 2143 C C . GLN A 1 264 ? -13.361 -9.122 28.029 1.00 87.94 264 GLN A C 1
ATOM 2145 O O . GLN A 1 264 ? -13.772 -8.151 28.672 1.00 87.94 264 GLN A O 1
ATOM 2150 N N . GLU A 1 265 ? -12.061 -9.391 27.878 1.00 88.56 265 GLU A N 1
ATOM 2151 C CA . GLU A 1 265 ? -11.009 -8.466 28.305 1.00 88.56 265 GLU A CA 1
ATOM 2152 C C . GLU A 1 265 ? -11.274 -7.087 27.693 1.00 88.56 265 GLU A C 1
ATOM 2154 O O . GLU A 1 265 ? -11.519 -6.981 26.493 1.00 88.56 265 GLU A O 1
ATOM 2159 N N . GLN A 1 266 ? -11.270 -6.040 28.518 1.00 89.38 266 GLN A N 1
ATOM 2160 C CA . GLN A 1 266 ? -11.529 -4.679 28.061 1.00 89.38 266 GLN A CA 1
ATOM 2161 C C . GLN A 1 266 ? -10.226 -4.009 27.644 1.00 89.38 266 GLN A C 1
ATOM 2163 O O . GLN A 1 266 ? -9.203 -4.143 28.311 1.00 89.38 266 GLN A O 1
ATOM 2168 N N . ILE A 1 267 ? -10.286 -3.224 26.574 1.00 92.69 267 ILE A N 1
ATOM 2169 C CA . ILE A 1 267 ? -9.179 -2.351 26.194 1.00 92.69 267 ILE A CA 1
ATOM 2170 C C . ILE A 1 267 ? -8.988 -1.219 27.211 1.00 92.69 267 ILE A C 1
ATOM 2172 O O . ILE A 1 267 ? -9.953 -0.714 27.794 1.00 92.69 267 ILE A O 1
ATOM 2176 N N . ASP A 1 268 ? -7.735 -0.802 27.387 1.00 92.88 268 ASP A N 1
ATOM 2177 C CA . ASP A 1 268 ? -7.365 0.291 28.280 1.00 92.88 268 ASP A CA 1
ATOM 2178 C C . ASP A 1 268 ? -8.116 1.592 27.928 1.00 92.88 268 ASP A C 1
ATOM 2180 O O . ASP A 1 268 ? -8.247 1.996 26.764 1.00 92.88 268 ASP A O 1
ATOM 2184 N N . ILE A 1 269 ? -8.607 2.267 28.966 1.00 90.00 269 ILE A N 1
ATOM 2185 C CA . ILE A 1 269 ? -9.295 3.553 28.873 1.00 90.00 269 ILE A CA 1
ATOM 2186 C C . ILE A 1 269 ? -8.363 4.623 28.293 1.00 90.00 269 ILE A C 1
ATOM 2188 O O . ILE A 1 269 ? -8.840 5.495 27.561 1.00 90.00 269 ILE A O 1
ATOM 2192 N N . GLU A 1 270 ? -7.059 4.559 28.570 1.00 93.56 270 GLU A N 1
ATOM 2193 C CA . GLU A 1 270 ? -6.081 5.496 28.014 1.00 93.56 270 GLU A CA 1
ATOM 2194 C C . GLU A 1 270 ? -5.990 5.375 26.490 1.00 93.56 270 GLU A C 1
ATOM 2196 O O . GLU A 1 270 ? -6.068 6.385 25.788 1.00 93.56 270 GLU A O 1
ATOM 2201 N N . ILE A 1 271 ? -5.986 4.147 25.964 1.00 94.44 271 ILE A N 1
ATOM 2202 C CA . ILE A 1 271 ? -5.988 3.887 24.517 1.00 94.44 271 ILE A CA 1
ATOM 2203 C C . ILE A 1 271 ? -7.258 4.456 23.871 1.00 94.44 271 ILE A C 1
ATOM 2205 O O . ILE A 1 271 ? -7.202 5.107 22.823 1.00 94.44 271 ILE A O 1
ATOM 2209 N N . ILE A 1 272 ? -8.421 4.269 24.508 1.00 92.06 272 ILE A N 1
ATOM 2210 C CA . ILE A 1 272 ? -9.685 4.849 24.029 1.00 92.06 272 ILE A CA 1
ATOM 2211 C C . ILE A 1 272 ? -9.621 6.382 24.034 1.00 92.06 272 ILE A C 1
ATOM 2213 O O . ILE A 1 272 ? -10.088 7.022 23.084 1.00 92.06 272 ILE A O 1
ATOM 2217 N N . ARG A 1 273 ? -9.078 6.983 25.100 1.00 92.06 273 ARG A N 1
ATOM 2218 C CA . ARG A 1 273 ? -8.921 8.438 25.227 1.00 92.06 273 ARG A CA 1
ATOM 2219 C C . ARG A 1 273 ? -8.064 8.988 24.089 1.00 92.06 273 ARG A C 1
ATOM 2221 O O . ARG A 1 273 ? -8.471 9.969 23.460 1.00 92.06 273 ARG A O 1
ATOM 2228 N N . ASP A 1 274 ? -6.957 8.331 23.771 1.00 94.69 274 ASP A N 1
ATOM 2229 C CA . ASP A 1 274 ? -6.036 8.767 22.720 1.00 94.69 274 ASP A CA 1
ATOM 2230 C C . ASP A 1 274 ? -6.643 8.607 21.322 1.00 94.69 274 ASP A C 1
ATOM 2232 O O . ASP A 1 274 ? -6.566 9.533 20.507 1.00 94.69 274 ASP A O 1
ATOM 2236 N N . CYS A 1 275 ? -7.367 7.511 21.070 1.00 94.25 275 CYS A N 1
ATOM 2237 C CA . CYS A 1 275 ? -8.135 7.329 19.835 1.00 94.25 275 CYS A CA 1
ATOM 2238 C C . CYS A 1 275 ? -9.185 8.440 19.650 1.00 94.25 275 CYS A C 1
ATOM 2240 O O . CYS A 1 275 ? -9.270 9.058 18.586 1.00 94.25 275 CYS A O 1
ATOM 2242 N N . LYS A 1 276 ? -9.955 8.762 20.701 1.00 91.81 276 LYS A N 1
ATOM 2243 C CA . LYS A 1 276 ? -10.917 9.882 20.682 1.00 91.81 276 LYS A CA 1
ATOM 2244 C C . LYS A 1 276 ? -10.223 11.220 20.432 1.00 91.81 276 LYS A C 1
ATOM 2246 O O . LYS A 1 276 ? -10.725 12.052 19.672 1.00 91.81 276 LYS A O 1
ATOM 2251 N N . GLY A 1 277 ? -9.058 11.425 21.043 1.00 92.75 277 GLY A N 1
ATOM 2252 C CA . GLY A 1 277 ? -8.204 12.579 20.793 1.00 92.75 277 GLY A CA 1
ATOM 2253 C C . GLY A 1 277 ? -7.819 12.694 19.318 1.00 92.75 277 GLY A C 1
ATOM 2254 O O . GLY A 1 277 ? -7.939 13.781 18.740 1.00 92.75 277 GLY A O 1
ATOM 2255 N N . ALA A 1 278 ? -7.387 11.593 18.697 1.00 95.06 278 ALA A N 1
ATOM 2256 C CA . ALA A 1 278 ? -7.021 11.524 17.282 1.00 95.06 278 ALA A CA 1
ATOM 2257 C C . ALA A 1 278 ? -8.197 11.887 16.367 1.00 95.06 278 ALA A C 1
ATOM 2259 O O . ALA A 1 278 ? -8.047 12.755 15.508 1.00 95.06 278 ALA A O 1
ATOM 2260 N N . ILE A 1 279 ? -9.384 11.333 16.623 1.00 93.50 279 ILE A N 1
ATOM 2261 C CA . ILE A 1 279 ? -10.616 11.645 15.879 1.00 93.50 279 ILE A CA 1
ATOM 2262 C C . ILE A 1 279 ? -10.962 13.138 15.983 1.00 93.50 279 ILE A C 1
ATOM 2264 O O . ILE A 1 279 ? -11.243 13.791 14.975 1.00 93.50 279 ILE A O 1
ATOM 2268 N N . LYS A 1 280 ? -10.877 13.718 17.189 1.00 93.19 280 LYS A N 1
ATOM 2269 C CA . LYS A 1 280 ? -11.119 15.154 17.400 1.00 93.19 280 LYS A CA 1
ATOM 2270 C C . LYS A 1 280 ? -10.143 16.014 16.597 1.00 93.19 280 LYS A C 1
ATOM 2272 O O . LYS A 1 280 ? -10.570 16.992 15.987 1.00 93.19 280 LYS A O 1
ATOM 2277 N N . ILE A 1 281 ? -8.854 15.665 16.577 1.00 95.12 281 ILE A N 1
ATOM 2278 C CA . ILE A 1 281 ? -7.859 16.396 15.779 1.00 95.12 281 ILE A CA 1
ATOM 2279 C C . ILE A 1 281 ? -8.119 16.217 14.284 1.00 95.12 281 ILE A C 1
ATOM 2281 O O . ILE A 1 281 ? -8.157 17.218 13.578 1.00 95.12 281 ILE A O 1
ATOM 2285 N N . ARG A 1 282 ? -8.383 15.000 13.800 1.00 95.12 282 ARG A N 1
ATOM 2286 C CA . ARG A 1 282 ? -8.745 14.742 12.396 1.00 95.12 282 ARG A CA 1
ATOM 2287 C C . ARG A 1 282 ? -9.911 15.620 11.939 1.00 95.12 282 ARG A C 1
ATOM 2289 O O . ARG A 1 282 ? -9.829 16.232 10.877 1.00 95.12 282 ARG A O 1
ATOM 2296 N N . ASN A 1 283 ? -10.951 15.764 12.760 1.00 93.69 283 ASN A N 1
ATOM 2297 C CA . ASN A 1 283 ? -12.078 16.647 12.449 1.00 93.69 283 ASN A CA 1
ATOM 2298 C C . ASN A 1 283 ? -11.668 18.123 12.388 1.00 93.69 283 ASN A C 1
ATOM 2300 O O . ASN A 1 283 ? -12.107 18.837 11.489 1.00 93.69 283 ASN A O 1
ATOM 2304 N N . LYS A 1 284 ? -10.790 18.580 13.287 1.00 95.69 284 LYS A N 1
ATOM 2305 C CA . LYS A 1 284 ? -10.225 19.935 13.209 1.00 95.69 284 LYS A CA 1
ATOM 2306 C C . LYS A 1 284 ? -9.374 20.138 11.951 1.00 95.69 284 LYS A C 1
ATOM 2308 O O . LYS A 1 284 ? -9.485 21.182 11.318 1.00 95.69 284 LYS A O 1
ATOM 2313 N N . ILE A 1 285 ? -8.554 19.162 11.552 1.00 96.00 285 ILE A N 1
ATOM 2314 C CA . ILE A 1 285 ? -7.744 19.262 10.326 1.00 96.00 285 ILE A CA 1
ATOM 2315 C C . ILE A 1 285 ? -8.661 19.416 9.108 1.00 96.00 285 ILE A C 1
ATOM 2317 O O . ILE A 1 285 ? -8.485 20.344 8.324 1.00 96.00 285 ILE A O 1
ATOM 2321 N N . ILE A 1 286 ? -9.652 18.530 8.967 1.00 94.44 286 ILE A N 1
ATOM 2322 C CA . ILE A 1 286 ? -10.506 18.461 7.773 1.00 94.44 286 ILE A CA 1
ATOM 2323 C C . ILE A 1 286 ? -11.477 19.641 7.695 1.00 94.44 286 ILE A C 1
ATOM 2325 O O . ILE A 1 286 ? -11.640 20.219 6.626 1.00 94.44 286 ILE A O 1
ATOM 2329 N N . HIS A 1 287 ? -12.120 20.008 8.806 1.00 94.25 287 HIS A N 1
ATOM 2330 C CA . HIS A 1 287 ? -13.188 21.014 8.791 1.00 94.25 287 HIS A CA 1
ATOM 2331 C C . HIS A 1 287 ? -12.717 22.427 9.141 1.00 94.25 287 HIS A C 1
ATOM 2333 O O . HIS A 1 287 ? -13.392 23.388 8.788 1.00 94.25 287 HIS A O 1
ATOM 2339 N N . GLN A 1 288 ? -11.590 22.570 9.843 1.00 95.62 288 GLN A 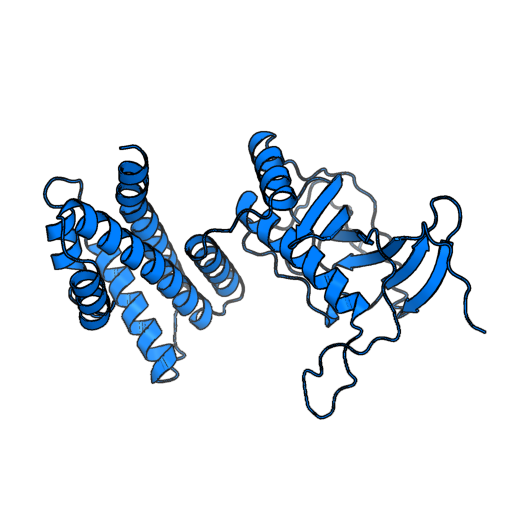N 1
ATOM 2340 C CA . GLN A 1 288 ? -11.095 23.866 10.330 1.00 95.62 288 GLN A CA 1
ATOM 2341 C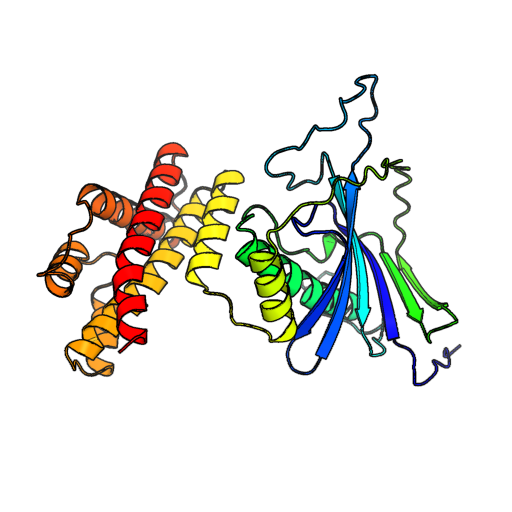 C . GLN A 1 288 ? -9.702 24.206 9.784 1.00 95.62 288 GLN A C 1
ATOM 2343 O O . GLN A 1 288 ? -9.158 25.256 10.112 1.00 95.62 288 GLN A O 1
ATOM 2348 N N . GLY A 1 289 ? -9.091 23.328 8.979 1.00 94.00 289 GLY A N 1
ATOM 2349 C CA . GLY A 1 289 ? -7.748 23.542 8.439 1.00 94.00 289 GLY A CA 1
ATOM 2350 C C . GLY A 1 289 ? -6.648 23.564 9.505 1.00 94.00 289 GLY A C 1
ATOM 2351 O O . GLY A 1 289 ? -5.592 24.148 9.261 1.00 94.00 289 GLY A O 1
ATOM 2352 N N . PHE A 1 290 ? -6.888 22.959 10.675 1.00 94.50 290 PHE A N 1
ATOM 2353 C CA . PHE A 1 290 ? -5.971 22.965 11.819 1.00 94.50 290 PHE A CA 1
ATOM 2354 C C . PHE A 1 290 ? -4.588 22.396 11.460 1.00 94.50 290 PHE A C 1
ATOM 2356 O O . PHE A 1 290 ? -4.494 21.354 10.803 1.00 94.50 290 PHE A O 1
ATOM 2363 N N . ARG A 1 291 ? -3.516 23.089 11.877 1.00 92.38 291 ARG A N 1
ATOM 2364 C CA . ARG A 1 291 ? -2.131 22.767 11.480 1.00 92.38 291 ARG A CA 1
ATOM 2365 C C . ARG A 1 291 ? -1.188 22.405 12.621 1.00 92.38 291 ARG A C 1
ATOM 2367 O O . ARG A 1 291 ? -0.263 21.640 12.373 1.00 92.38 291 ARG A O 1
ATOM 2374 N N . ASP A 1 292 ? -1.436 22.897 13.830 1.00 92.75 292 ASP A N 1
ATOM 2375 C CA . ASP A 1 292 ? -0.510 22.736 14.954 1.00 92.75 292 ASP A CA 1
ATOM 2376 C C . ASP A 1 292 ? -0.663 21.360 15.603 1.00 92.75 292 ASP A C 1
ATOM 2378 O O . ASP A 1 292 ? -1.520 21.135 16.457 1.00 92.75 292 ASP A O 1
ATOM 2382 N N . ILE A 1 293 ? 0.155 20.409 15.158 1.00 92.81 293 ILE A N 1
ATOM 2383 C CA . ILE A 1 293 ? 0.150 19.034 15.656 1.00 92.81 293 ILE A CA 1
ATOM 2384 C C . ILE A 1 293 ? 1.576 18.650 16.034 1.00 92.81 293 ILE A C 1
ATOM 2386 O O . ILE A 1 293 ? 2.481 18.718 15.205 1.00 92.81 293 ILE A O 1
ATOM 2390 N N . HIS A 1 294 ? 1.763 18.229 17.284 1.00 93.81 294 HIS A N 1
ATOM 2391 C CA . HIS A 1 294 ? 3.054 17.774 17.787 1.00 93.81 294 HIS A CA 1
ATOM 2392 C C . HIS A 1 294 ? 3.369 16.345 17.320 1.00 93.81 294 HIS A C 1
ATOM 2394 O O . HIS A 1 294 ? 2.478 15.495 17.213 1.00 93.81 294 HIS A O 1
ATOM 2400 N N . SER A 1 295 ? 4.653 16.077 17.069 1.00 94.12 295 SER A N 1
ATOM 2401 C CA . SER A 1 295 ? 5.150 14.768 16.632 1.00 94.12 295 SER A CA 1
ATOM 2402 C C . SER A 1 295 ? 4.877 13.679 17.669 1.00 94.12 295 SER A C 1
ATOM 2404 O O . SER A 1 295 ? 4.250 12.676 17.344 1.00 94.12 295 SER A O 1
ATOM 2406 N N . THR A 1 296 ? 5.246 13.917 18.930 1.00 95.12 296 THR A N 1
ATOM 2407 C CA . THR A 1 296 ? 5.065 12.975 20.048 1.00 95.12 296 THR A CA 1
ATOM 2408 C C . THR A 1 296 ? 3.605 12.580 20.237 1.00 95.12 296 THR A C 1
ATOM 2410 O O . THR A 1 296 ? 3.282 11.401 20.356 1.00 95.12 296 THR A O 1
ATOM 2413 N N . ASP A 1 297 ? 2.698 13.557 20.191 1.00 94.81 297 ASP A N 1
ATOM 2414 C CA . ASP A 1 297 ? 1.261 13.301 20.293 1.00 94.81 297 ASP A CA 1
ATOM 2415 C C . ASP A 1 297 ? 0.761 12.468 19.111 1.00 94.81 297 ASP A C 1
ATOM 2417 O O . ASP A 1 297 ? -0.101 11.606 19.279 1.00 94.81 297 ASP A O 1
ATOM 2421 N N . THR A 1 298 ? 1.290 12.720 17.913 1.00 96.62 298 THR A N 1
ATOM 2422 C CA . THR A 1 298 ? 0.926 11.984 16.697 1.00 96.62 298 THR A CA 1
ATOM 2423 C C . THR A 1 298 ? 1.375 10.534 16.769 1.00 96.62 298 THR A C 1
ATOM 2425 O O . THR A 1 298 ? 0.574 9.638 16.505 1.00 96.62 298 THR A O 1
ATOM 2428 N N . GLU A 1 299 ? 2.619 10.295 17.172 1.00 96.69 299 GLU A N 1
ATOM 2429 C CA . GLU A 1 299 ? 3.183 8.957 17.344 1.00 96.69 299 GLU A CA 1
ATOM 2430 C C . GLU A 1 299 ? 2.401 8.156 18.390 1.00 96.69 299 GLU A C 1
ATOM 2432 O O . GLU A 1 299 ? 1.927 7.059 18.086 1.00 96.69 299 GLU A O 1
ATOM 2437 N N . ASN A 1 300 ? 2.157 8.739 19.570 1.00 96.94 300 ASN A N 1
ATOM 2438 C CA . ASN A 1 300 ? 1.379 8.104 20.639 1.00 96.94 300 ASN A CA 1
ATOM 2439 C C . ASN A 1 300 ? -0.031 7.722 20.170 1.00 96.94 300 ASN A C 1
ATOM 2441 O O . ASN A 1 300 ? -0.505 6.615 20.421 1.00 96.94 300 ASN A O 1
ATOM 2445 N N . ARG A 1 301 ? -0.693 8.602 19.412 1.00 96.94 301 ARG A N 1
ATOM 2446 C CA . ARG A 1 301 ? -2.027 8.328 18.856 1.00 96.94 301 ARG A CA 1
ATOM 2447 C C . ARG A 1 301 ? -2.019 7.230 17.803 1.00 96.94 301 ARG A C 1
ATOM 2449 O O . ARG A 1 301 ? -2.962 6.447 17.759 1.00 96.94 301 ARG A O 1
ATOM 2456 N N . ILE A 1 302 ? -0.995 7.164 16.950 1.00 97.88 302 ILE A N 1
ATOM 2457 C CA . ILE A 1 302 ? -0.854 6.077 15.970 1.00 97.88 302 ILE A CA 1
ATOM 2458 C C . ILE A 1 302 ? -0.665 4.742 16.697 1.00 97.88 302 ILE A C 1
ATOM 2460 O O . ILE A 1 302 ? -1.318 3.769 16.326 1.00 97.88 302 ILE A O 1
ATOM 2464 N N . ILE A 1 303 ? 0.153 4.708 17.754 1.00 97.69 303 ILE A N 1
ATOM 2465 C CA . ILE A 1 303 ? 0.352 3.515 18.590 1.00 97.69 303 ILE A CA 1
ATOM 2466 C C . ILE A 1 303 ? -0.966 3.092 19.250 1.00 97.69 303 ILE A C 1
ATOM 2468 O O . ILE A 1 303 ? -1.354 1.929 19.147 1.00 97.69 303 ILE A O 1
ATOM 2472 N N . ALA A 1 304 ? -1.695 4.029 19.861 1.00 97.38 304 ALA A N 1
ATOM 2473 C CA 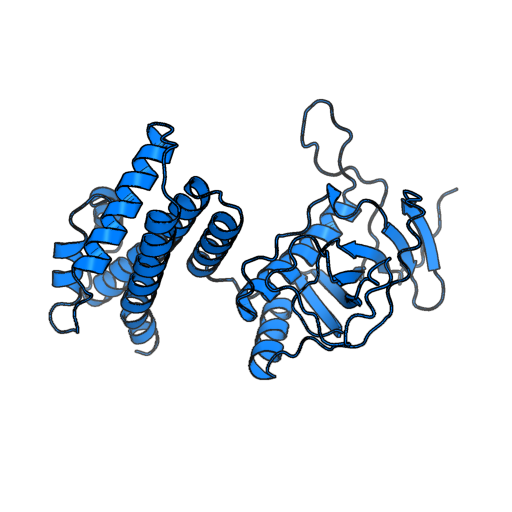. ALA A 1 304 ? -2.996 3.754 20.471 1.00 97.38 304 ALA A CA 1
ATOM 2474 C C . ALA A 1 304 ? -4.013 3.218 19.445 1.00 97.38 304 ALA A C 1
ATOM 2476 O O . ALA A 1 304 ? -4.733 2.256 19.713 1.00 97.38 304 ALA A O 1
ATOM 2477 N N . ILE A 1 305 ? -4.047 3.791 18.237 1.00 97.25 305 ILE A N 1
ATOM 2478 C CA . ILE A 1 305 ? -4.902 3.313 17.142 1.00 97.25 305 ILE A CA 1
ATOM 2479 C C . ILE A 1 305 ? -4.517 1.896 16.710 1.00 97.25 305 ILE A C 1
ATOM 2481 O O . ILE A 1 305 ? -5.396 1.064 16.509 1.00 97.25 305 ILE A O 1
ATOM 2485 N N . GLU A 1 306 ? -3.226 1.598 16.583 1.00 97.38 306 GLU A N 1
ATOM 2486 C CA . GLU A 1 306 ? -2.745 0.259 16.239 1.00 97.38 306 GLU A CA 1
ATOM 2487 C C . GLU A 1 306 ? -3.132 -0.769 17.312 1.00 97.38 306 GLU A C 1
ATOM 2489 O O . GLU A 1 306 ? -3.624 -1.851 16.988 1.00 97.38 306 GLU A O 1
ATOM 2494 N N . GLN A 1 307 ? -3.005 -0.413 18.592 1.00 96.94 307 GLN A N 1
ATOM 2495 C CA . GLN A 1 307 ? -3.457 -1.249 19.706 1.00 96.94 307 GLN A CA 1
ATOM 2496 C C . GLN A 1 307 ? -4.974 -1.477 19.675 1.00 96.94 307 GLN A C 1
ATOM 2498 O O . GLN A 1 307 ? -5.426 -2.612 19.835 1.00 96.94 307 GLN A O 1
ATOM 2503 N N . MET A 1 308 ? -5.761 -0.430 19.406 1.00 95.62 308 MET A N 1
ATOM 2504 C CA . MET A 1 308 ? -7.214 -0.528 19.248 1.00 95.62 308 MET A CA 1
ATOM 2505 C C . MET A 1 308 ? -7.601 -1.424 18.067 1.00 95.62 308 MET A C 1
ATOM 2507 O O . MET A 1 308 ? -8.450 -2.299 18.216 1.00 95.62 308 MET A O 1
ATOM 2511 N N . ILE A 1 309 ? -6.958 -1.266 16.909 1.00 95.81 309 ILE A N 1
ATOM 2512 C CA . ILE A 1 309 ? -7.183 -2.125 15.739 1.00 95.81 309 ILE A CA 1
ATOM 2513 C C . ILE A 1 309 ? -6.893 -3.586 16.089 1.00 95.81 309 ILE A C 1
ATOM 2515 O O . ILE A 1 309 ? -7.734 -4.452 15.847 1.00 95.81 309 ILE A O 1
ATOM 2519 N N . ASN A 1 310 ? -5.747 -3.859 16.715 1.00 95.12 310 ASN A N 1
ATOM 2520 C CA . ASN A 1 310 ? -5.366 -5.212 17.111 1.00 95.12 310 ASN A CA 1
ATOM 2521 C C . ASN A 1 310 ? -6.361 -5.826 18.102 1.00 95.12 310 ASN A C 1
ATOM 2523 O O . ASN A 1 310 ? -6.684 -7.007 17.989 1.00 95.12 310 ASN A O 1
ATOM 2527 N N . TYR A 1 311 ? -6.874 -5.034 19.044 1.00 94.81 311 TYR A N 1
ATOM 2528 C CA . TYR A 1 311 ? -7.927 -5.451 19.966 1.00 94.81 311 TYR A CA 1
ATOM 2529 C C . TYR A 1 311 ? -9.217 -5.829 19.224 1.00 94.81 311 TYR A C 1
ATOM 2531 O O . TYR A 1 311 ? -9.721 -6.938 19.391 1.00 94.81 311 TYR A O 1
ATOM 2539 N N . LEU A 1 312 ? -9.718 -4.952 18.348 1.00 93.88 312 LEU A N 1
ATOM 2540 C CA . LEU A 1 312 ? -10.964 -5.170 17.604 1.00 93.88 312 LEU A CA 1
ATOM 2541 C C . LEU A 1 312 ? -10.873 -6.359 16.633 1.00 93.88 312 LEU A C 1
ATOM 2543 O O . LEU A 1 312 ? -11.826 -7.132 16.501 1.00 93.88 312 LEU A O 1
ATOM 2547 N N . MET A 1 313 ? -9.714 -6.555 16.001 1.00 93.50 313 MET A N 1
ATOM 2548 C CA . MET A 1 313 ? -9.474 -7.655 15.062 1.00 93.50 313 MET A CA 1
ATOM 2549 C C . MET A 1 313 ? -9.610 -9.041 15.701 1.00 93.50 313 MET A C 1
ATOM 2551 O O . MET A 1 313 ? -10.047 -9.973 15.023 1.00 93.50 313 MET A O 1
ATOM 2555 N N . ARG A 1 314 ? -9.327 -9.188 17.005 1.00 92.50 314 ARG A N 1
ATOM 2556 C CA . ARG A 1 314 ? -9.530 -10.459 17.732 1.00 92.50 314 ARG A CA 1
ATOM 2557 C C . ARG A 1 314 ? -10.985 -10.927 17.646 1.00 92.50 314 ARG A C 1
ATOM 2559 O O . ARG A 1 314 ? -11.246 -12.112 17.461 1.00 92.50 314 ARG A O 1
ATOM 2566 N N . PHE A 1 315 ? -11.935 -9.998 17.709 1.00 90.31 315 PHE A N 1
ATOM 2567 C CA . PHE A 1 315 ? -13.363 -10.312 17.643 1.00 90.31 315 PHE A CA 1
ATOM 2568 C C . PHE A 1 315 ? -13.842 -10.578 16.215 1.00 90.31 315 PHE A C 1
ATOM 2570 O O . PHE A 1 315 ? -14.709 -11.427 16.004 1.00 90.31 315 PHE A O 1
ATOM 2577 N N . ILE A 1 316 ? -13.262 -9.889 15.230 1.00 90.56 316 ILE A N 1
ATOM 2578 C CA . ILE A 1 316 ? -13.599 -10.079 13.815 1.00 90.56 316 ILE A CA 1
ATOM 2579 C C . ILE A 1 316 ? -13.156 -11.476 13.356 1.00 90.56 316 ILE A C 1
ATOM 2581 O O . ILE A 1 316 ? -13.970 -12.238 12.833 1.00 90.56 316 ILE A O 1
ATOM 2585 N N . LEU A 1 317 ? -11.901 -11.852 13.621 1.00 85.31 317 LEU A N 1
ATOM 2586 C CA . LEU A 1 317 ? -11.318 -13.118 13.159 1.00 85.31 317 LEU A CA 1
ATOM 2587 C C . LEU A 1 317 ? -11.931 -14.352 13.832 1.00 85.31 317 LEU A C 1
ATOM 2589 O O . LEU A 1 317 ? -12.117 -15.377 13.178 1.00 85.31 317 LEU A O 1
ATOM 2593 N N . ASN A 1 318 ? -12.297 -14.258 15.113 1.00 75.06 318 ASN A N 1
ATOM 2594 C CA . ASN A 1 318 ? -12.940 -15.366 15.829 1.00 75.06 318 ASN A CA 1
ATOM 2595 C C . ASN A 1 318 ? -14.325 -15.718 15.269 1.00 75.06 318 ASN A C 1
ATOM 2597 O O . ASN A 1 318 ? -14.808 -16.823 15.484 1.00 75.06 318 ASN A O 1
ATOM 2601 N N . THR A 1 319 ? -14.955 -14.804 14.534 1.00 62.69 319 THR A N 1
ATOM 2602 C CA . THR A 1 319 ? -16.297 -15.010 13.972 1.00 62.69 319 THR A CA 1
ATOM 2603 C C . THR A 1 319 ? -16.264 -15.715 12.622 1.00 62.69 319 THR A C 1
ATOM 2605 O O . THR A 1 319 ? -17.213 -16.396 12.274 1.00 62.69 319 THR A O 1
ATOM 2608 N N . GLN A 1 320 ? -15.166 -15.601 11.873 1.00 58.84 320 GLN A N 1
ATOM 2609 C CA . GLN A 1 320 ? -15.019 -16.250 10.564 1.00 58.84 320 GLN A CA 1
ATOM 2610 C C . GLN A 1 320 ? -14.673 -17.746 10.658 1.00 58.84 320 GLN A C 1
ATOM 2612 O O . GLN A 1 320 ? -14.609 -18.423 9.637 1.00 58.84 320 GLN A O 1
ATOM 2617 N N . LYS A 1 321 ? -14.406 -18.254 11.868 1.00 51.12 321 LYS A N 1
ATOM 2618 C CA . LYS A 1 321 ? -14.060 -19.661 12.126 1.00 51.12 321 LYS A CA 1
ATOM 2619 C C . LYS A 1 321 ? -15.244 -20.521 12.591 1.00 51.12 321 LYS A C 1
ATOM 2621 O O . LYS A 1 321 ? -15.037 -21.710 12.816 1.00 51.12 321 LYS A O 1
ATOM 2626 N N . VAL A 1 322 ? -16.429 -19.931 12.769 1.00 40.88 322 VAL A N 1
ATOM 2627 C CA . VAL A 1 322 ? -17.672 -20.600 13.202 1.00 40.88 322 VAL A CA 1
ATOM 2628 C C . VAL A 1 322 ? -18.618 -20.706 12.017 1.00 40.88 322 VAL A C 1
ATOM 2630 O O . VAL A 1 322 ? -19.212 -21.789 11.844 1.00 40.88 322 VAL A O 1
#

Nearest PDB structures (foldseek):
  2hsb-assembly1_A  TM=7.465E-01  e=1.211E-01  Archaeoglobus fulgidus
  4nqf-assembly1_A  TM=5.866E-01  e=1.856E+00  Agrobacterium fabrum str. C58

pLDDT: mean 85.54, std 15.05, range [33.09, 98.31]

Radius of gyration: 23.79 Å; Cα contacts (8 Å, |Δi|>4): 475; chains: 1; bounding box: 68×44×71 Å

Secondary structure (DSSP, 8-state):
------TT-EEEEEEEESS--SS-SEEEEEEETTEEEEEEEEEEEPP-SSS----TT-PPTT-TT-SSEEEEEEEEESS---TT-B---SSTTSPPPBHHHHHHHHHHHHHHHHHHHHH--TTPPPPPGGG--SEEEEEE-SS-EEEEEEE--------------------HHHHHHHHHHHHTTPPP-HHHHHHHHHHHHHHTT-HHHHHHHHHHHHHHHHHHHHHHHHHHTT--HHHHHHHHHHH-TTS-HHHHHHHHTTTSPPPPHHHHHHHHHHHHHHHHHHHH------HHHHHHHHHHHHHHHHHHHHHHHHHTT-